Protein AF-A0A934YKD6-F1 (afdb_monomer_lite)

Structure (mmCIF, N/CA/C/O backbone):
data_AF-A0A934YKD6-F1
#
_entry.id   AF-A0A934YKD6-F1
#
loop_
_atom_site.group_PDB
_atom_site.id
_atom_site.type_symbol
_atom_site.label_atom_id
_atom_site.label_alt_id
_atom_site.label_comp_id
_atom_site.label_asym_id
_atom_site.label_entity_id
_atom_site.label_seq_id
_atom_site.pdbx_PDB_ins_code
_atom_site.Cartn_x
_atom_site.Cartn_y
_atom_site.Cartn_z
_atom_site.occupancy
_atom_site.B_iso_or_equiv
_atom_site.auth_seq_id
_atom_site.auth_comp_id
_atom_site.auth_asym_id
_atom_site.auth_atom_id
_atom_site.pdbx_PDB_model_num
ATOM 1 N N . MET A 1 1 ? -5.435 -17.521 -4.045 1.00 62.81 1 MET A N 1
ATOM 2 C CA . MET A 1 1 ? -5.002 -17.146 -5.406 1.00 62.81 1 MET A CA 1
ATOM 3 C C . MET A 1 1 ? -3.694 -16.395 -5.277 1.00 62.81 1 MET A C 1
ATOM 5 O O . MET A 1 1 ? -3.631 -15.474 -4.467 1.00 62.81 1 MET A O 1
ATOM 9 N N . THR A 1 2 ? -2.663 -16.837 -5.990 1.00 76.62 2 THR A N 1
ATOM 10 C CA . THR A 1 2 ? -1.318 -16.250 -5.934 1.00 76.62 2 THR A CA 1
ATOM 11 C C . THR A 1 2 ? -1.081 -15.498 -7.235 1.00 76.62 2 THR A C 1
ATOM 13 O O . THR A 1 2 ? -1.282 -16.064 -8.306 1.00 76.62 2 THR A O 1
ATOM 16 N N . TRP A 1 3 ? -0.700 -14.228 -7.137 1.00 84.44 3 TRP A N 1
ATOM 17 C CA . TRP A 1 3 ? -0.457 -13.355 -8.282 1.00 84.44 3 TRP A CA 1
ATOM 18 C C . TRP A 1 3 ? 1.040 -13.123 -8.442 1.00 84.44 3 TRP A C 1
ATOM 20 O O . TRP A 1 3 ? 1.721 -12.855 -7.454 1.00 84.44 3 TRP A O 1
ATOM 30 N N . ASN A 1 4 ? 1.522 -13.183 -9.680 1.00 89.06 4 ASN A N 1
ATOM 31 C CA . ASN A 1 4 ? 2.901 -12.873 -10.035 1.00 89.06 4 ASN A CA 1
ATOM 32 C C . ASN A 1 4 ? 2.926 -11.611 -10.897 1.00 89.06 4 ASN A C 1
ATOM 34 O O . ASN A 1 4 ? 2.107 -11.460 -11.804 1.00 89.06 4 ASN A O 1
ATOM 38 N N . ILE A 1 5 ? 3.876 -10.712 -10.637 1.00 91.88 5 ILE A N 1
ATOM 39 C CA . ILE A 1 5 ? 4.140 -9.582 -11.532 1.00 91.88 5 ILE A CA 1
ATOM 40 C C . ILE A 1 5 ? 4.817 -10.153 -12.775 1.00 91.88 5 ILE A C 1
ATOM 42 O O . ILE A 1 5 ? 5.864 -10.780 -12.665 1.00 91.88 5 ILE A O 1
ATOM 46 N N . LYS A 1 6 ? 4.219 -9.946 -13.947 1.00 92.75 6 LYS A N 1
ATOM 47 C CA . LYS A 1 6 ? 4.762 -10.383 -15.239 1.00 92.75 6 LYS A CA 1
ATOM 48 C C . LYS A 1 6 ? 5.534 -9.265 -15.919 1.00 92.75 6 LYS A C 1
ATOM 50 O O . LYS A 1 6 ? 6.557 -9.513 -16.554 1.00 92.75 6 LYS A O 1
ATOM 55 N N . LYS A 1 7 ? 5.048 -8.029 -15.808 1.00 95.06 7 LYS A N 1
ATOM 56 C CA . LYS A 1 7 ? 5.609 -6.905 -16.556 1.00 95.06 7 LYS A CA 1
ATOM 57 C C . LYS A 1 7 ? 5.388 -5.578 -15.854 1.00 95.06 7 LYS A C 1
ATOM 59 O O . LYS A 1 7 ? 4.310 -5.362 -15.315 1.00 95.06 7 LYS A O 1
ATOM 64 N N . LEU A 1 8 ? 6.370 -4.688 -15.938 1.00 95.75 8 LEU A N 1
ATOM 65 C CA . LEU A 1 8 ? 6.280 -3.282 -15.552 1.00 95.75 8 LEU A CA 1
ATOM 66 C C . LEU A 1 8 ? 6.561 -2.402 -16.773 1.00 95.75 8 LEU A C 1
ATOM 68 O O . LEU A 1 8 ? 7.519 -2.639 -17.513 1.00 95.75 8 LEU A O 1
ATOM 72 N N . ARG A 1 9 ? 5.735 -1.373 -16.971 1.00 95.50 9 ARG A N 1
ATOM 73 C CA . ARG A 1 9 ? 5.896 -0.357 -18.018 1.00 95.50 9 ARG A CA 1
ATOM 74 C C . ARG A 1 9 ? 5.541 1.021 -17.486 1.00 95.50 9 ARG A C 1
ATOM 76 O O . ARG A 1 9 ? 4.656 1.139 -16.643 1.00 95.50 9 ARG A O 1
ATOM 83 N N . THR A 1 10 ? 6.169 2.057 -18.026 1.00 94.69 10 THR A N 1
ATOM 84 C CA . THR A 1 10 ? 5.770 3.447 -17.784 1.00 94.69 10 THR A CA 1
ATOM 85 C C . THR A 1 10 ? 5.431 4.128 -19.106 1.00 94.69 10 THR A C 1
ATOM 87 O O . THR A 1 10 ? 5.892 3.704 -20.163 1.00 94.69 10 THR A O 1
ATOM 90 N N . SER A 1 11 ? 4.574 5.150 -19.070 1.00 93.62 11 SER A N 1
ATOM 91 C CA . SER A 1 11 ? 4.210 5.928 -20.264 1.00 93.62 11 SER A CA 1
ATOM 92 C C . SER A 1 11 ? 5.045 7.193 -20.452 1.00 93.62 11 SER A C 1
ATOM 94 O O . SER A 1 11 ? 4.884 7.867 -21.464 1.00 93.62 11 SER A O 1
ATOM 96 N N . ALA A 1 12 ? 5.916 7.521 -19.498 1.00 90.44 12 ALA A N 1
ATOM 97 C CA . ALA A 1 12 ? 6.898 8.591 -19.610 1.00 90.44 12 ALA A CA 1
ATOM 98 C C . ALA A 1 12 ? 8.067 8.372 -18.629 1.00 90.44 12 ALA A C 1
ATOM 100 O O . ALA A 1 12 ? 8.071 7.416 -17.841 1.00 90.44 12 ALA A O 1
ATOM 101 N N . GLY A 1 13 ? 9.047 9.274 -18.718 1.00 87.81 13 GLY A N 1
ATOM 102 C CA . GLY A 1 13 ? 10.198 9.375 -17.828 1.00 87.81 13 GLY A CA 1
ATOM 103 C C . GLY A 1 13 ? 11.240 8.267 -18.009 1.00 87.81 13 GLY A C 1
ATOM 104 O O . GLY A 1 13 ? 11.357 7.691 -19.089 1.00 87.81 13 GLY A O 1
ATOM 105 N N . TYR A 1 14 ? 12.037 7.986 -16.974 1.00 88.31 14 TYR A N 1
ATOM 106 C CA . TYR A 1 14 ? 13.283 7.209 -17.111 1.00 88.31 14 TYR A CA 1
ATOM 107 C C . TYR A 1 14 ? 13.096 5.755 -17.565 1.00 88.31 14 TYR A C 1
ATOM 109 O O . TYR A 1 14 ? 14.037 5.149 -18.075 1.00 88.31 14 TYR A O 1
ATOM 117 N N . LEU A 1 15 ? 11.907 5.181 -17.361 1.00 89.75 15 LEU A N 1
ATOM 118 C CA . LEU A 1 15 ? 11.602 3.785 -17.689 1.00 89.75 15 LEU A CA 1
ATOM 119 C C . LEU A 1 15 ? 10.738 3.623 -18.956 1.00 89.75 15 LEU A C 1
ATOM 121 O O . LEU A 1 15 ? 10.359 2.493 -19.266 1.00 89.75 15 LEU A O 1
ATOM 125 N N . LEU A 1 16 ? 10.454 4.709 -19.695 1.00 90.88 16 LEU A N 1
ATOM 126 C CA . LEU A 1 16 ? 9.557 4.701 -20.864 1.00 90.88 16 LEU A CA 1
ATOM 127 C C . LEU A 1 16 ? 9.940 3.622 -21.889 1.00 90.88 16 LEU A C 1
ATOM 129 O O . LEU A 1 16 ? 9.131 2.758 -22.228 1.00 90.88 16 LEU A O 1
ATOM 133 N N . ASP A 1 17 ? 11.200 3.632 -22.321 1.00 90.06 17 ASP A N 1
ATOM 134 C CA . ASP A 1 17 ? 11.717 2.716 -23.344 1.00 90.06 17 ASP A CA 1
ATOM 135 C C . ASP A 1 17 ? 12.307 1.424 -22.753 1.00 90.06 17 ASP A C 1
ATOM 137 O O . ASP A 1 17 ? 12.947 0.638 -23.452 1.00 90.06 17 ASP A O 1
ATOM 141 N N . CYS A 1 18 ? 12.092 1.175 -21.456 1.00 90.12 18 CYS A N 1
ATOM 142 C CA . CYS A 1 18 ? 12.643 0.027 -20.737 1.00 90.12 18 CYS A CA 1
ATOM 143 C C . CYS A 1 18 ? 11.532 -0.800 -20.063 1.00 90.12 18 CYS A C 1
ATOM 145 O O . CYS A 1 18 ? 11.422 -0.827 -18.833 1.00 90.12 18 CYS A O 1
ATOM 147 N N . PRO A 1 19 ? 10.677 -1.493 -20.841 1.00 91.88 19 PRO A N 1
ATOM 148 C CA . PRO A 1 19 ? 9.673 -2.380 -20.272 1.00 91.88 19 PRO A CA 1
ATOM 149 C C . PRO A 1 19 ? 10.347 -3.578 -19.589 1.00 91.88 19 PRO A C 1
ATOM 151 O O . PRO A 1 19 ? 10.972 -4.412 -20.245 1.00 91.88 19 PRO A O 1
ATOM 154 N N . VAL A 1 20 ? 10.168 -3.707 -18.275 1.00 94.81 20 VAL A N 1
ATOM 155 C CA . VAL A 1 20 ? 10.765 -4.792 -17.488 1.00 94.81 20 VAL A CA 1
ATOM 156 C C . VAL A 1 20 ? 9.823 -5.988 -17.491 1.00 94.81 20 VAL A C 1
ATOM 158 O O . VAL A 1 20 ? 8.654 -5.860 -17.135 1.00 94.81 20 VAL A O 1
ATOM 161 N N . THR A 1 21 ? 10.321 -7.154 -17.896 1.00 95.38 21 THR A N 1
ATOM 162 C CA . THR A 1 21 ? 9.578 -8.421 -17.828 1.00 95.38 21 THR A CA 1
ATOM 163 C C . THR A 1 21 ? 10.166 -9.267 -16.709 1.00 95.38 21 THR A C 1
ATOM 165 O O . THR A 1 21 ? 11.385 -9.389 -16.609 1.00 95.38 21 THR A O 1
ATOM 168 N N . PHE A 1 22 ? 9.306 -9.827 -15.869 1.00 94.75 22 PHE A N 1
ATOM 169 C CA . PHE A 1 22 ? 9.696 -10.591 -14.692 1.00 94.75 22 PHE A CA 1
ATOM 170 C C . PHE A 1 22 ? 9.396 -12.073 -14.892 1.00 94.75 22 PHE A C 1
ATOM 172 O O . PHE A 1 22 ? 8.372 -12.459 -15.457 1.00 94.75 22 PHE A O 1
ATOM 179 N N . HIS A 1 23 ? 10.296 -12.905 -14.388 1.00 93.00 23 HIS A N 1
ATOM 180 C CA . HIS A 1 23 ? 10.071 -14.327 -14.203 1.00 93.00 23 HIS A CA 1
ATOM 181 C C . HIS A 1 23 ? 9.179 -14.550 -12.962 1.00 93.00 23 HIS A C 1
ATOM 183 O O . HIS A 1 23 ? 9.303 -13.798 -11.996 1.00 93.00 23 HIS A O 1
ATOM 189 N N . PRO A 1 24 ? 8.318 -15.583 -12.906 1.00 88.44 24 PRO A N 1
ATOM 190 C CA . PRO A 1 24 ? 7.478 -15.858 -11.729 1.00 88.44 24 PRO A CA 1
ATOM 191 C C . PRO A 1 24 ? 8.259 -16.200 -10.447 1.00 88.44 24 PRO A C 1
ATOM 193 O O . PRO A 1 24 ? 7.699 -16.173 -9.357 1.00 88.44 24 PRO A O 1
ATOM 196 N N . GLY A 1 25 ? 9.536 -16.561 -10.573 1.00 89.94 25 GLY A N 1
ATOM 197 C CA . GLY A 1 25 ? 10.414 -16.900 -9.453 1.00 89.94 25 GLY A CA 1
ATOM 198 C C . GLY A 1 25 ? 11.311 -15.742 -9.006 1.00 89.94 25 GLY A C 1
ATOM 199 O O . GLY A 1 25 ? 10.897 -14.590 -8.892 1.00 89.94 25 GLY A O 1
ATOM 200 N N . LEU A 1 26 ? 12.580 -16.061 -8.755 1.00 92.94 26 LEU A N 1
ATOM 201 C CA . LEU A 1 26 ? 13.582 -15.077 -8.365 1.00 92.94 26 LEU A CA 1
ATOM 202 C C . LEU A 1 26 ? 14.001 -14.214 -9.562 1.00 92.94 26 LEU A C 1
ATOM 204 O O . LEU A 1 26 ? 14.397 -14.736 -10.602 1.00 92.94 26 LEU A O 1
ATOM 208 N N . ASN A 1 27 ? 13.965 -12.895 -9.380 1.00 94.44 27 ASN A N 1
ATOM 209 C CA . ASN A 1 27 ? 14.458 -11.918 -10.346 1.00 94.44 27 ASN A CA 1
ATOM 210 C C . ASN A 1 27 ? 15.609 -11.127 -9.725 1.00 94.44 27 ASN A C 1
ATOM 212 O O . ASN A 1 27 ? 15.469 -10.591 -8.626 1.00 94.44 27 ASN A O 1
ATOM 216 N N . CYS A 1 28 ? 16.723 -11.010 -10.447 1.00 95.12 28 CYS A N 1
ATOM 217 C CA . CYS A 1 28 ? 17.887 -10.240 -10.015 1.00 95.12 28 CYS A CA 1
ATOM 218 C C . CYS A 1 28 ? 18.075 -9.026 -10.930 1.00 95.12 28 CYS A C 1
ATOM 220 O O . CYS A 1 28 ? 18.382 -9.180 -12.110 1.00 95.12 28 CYS A O 1
ATOM 222 N N . VAL A 1 29 ? 17.926 -7.816 -10.383 1.00 92.38 29 VAL A N 1
ATOM 223 C CA . VAL A 1 29 ? 18.169 -6.561 -11.113 1.00 92.38 29 VAL A CA 1
ATOM 224 C C . VAL A 1 29 ? 19.583 -6.067 -10.799 1.00 92.38 29 VAL A C 1
ATOM 226 O O . VAL A 1 29 ? 19.868 -5.656 -9.674 1.00 92.38 29 VAL A O 1
ATOM 229 N N . ILE A 1 30 ? 20.477 -6.104 -11.789 1.00 93.44 30 ILE A N 1
ATOM 230 C CA . ILE A 1 30 ? 21.911 -5.801 -11.638 1.00 93.44 30 ILE A CA 1
ATOM 231 C C . ILE A 1 30 ? 22.300 -4.654 -12.579 1.00 93.44 30 ILE A C 1
ATOM 233 O O . ILE A 1 30 ? 21.707 -4.473 -13.637 1.00 93.44 30 ILE A O 1
ATOM 237 N N . GLY A 1 31 ? 23.279 -3.842 -12.179 1.00 92.94 31 GLY A N 1
ATOM 238 C CA . GLY A 1 31 ? 23.753 -2.694 -12.953 1.00 92.94 31 GLY A CA 1
ATOM 239 C C . GLY A 1 31 ? 24.546 -1.703 -12.101 1.00 92.94 31 GLY A C 1
ATOM 240 O O . GLY A 1 31 ? 24.507 -1.763 -10.867 1.00 92.94 31 GLY A O 1
ATOM 241 N N . ALA A 1 32 ? 25.242 -0.767 -12.746 1.00 93.06 32 ALA A N 1
ATOM 242 C CA . ALA A 1 32 ? 26.041 0.266 -12.081 1.00 93.06 32 ALA A CA 1
ATOM 243 C C . ALA A 1 32 ? 25.191 1.228 -11.221 1.00 93.06 32 ALA A C 1
ATOM 245 O O . ALA A 1 32 ? 23.958 1.241 -11.276 1.00 93.06 32 ALA A O 1
ATOM 246 N N . ARG A 1 33 ? 25.824 2.044 -10.371 1.00 88.88 33 ARG A N 1
ATOM 247 C CA . ARG A 1 33 ? 25.105 3.095 -9.628 1.00 88.88 33 ARG A CA 1
ATOM 248 C C . ARG A 1 33 ? 24.435 4.057 -10.621 1.00 88.88 33 ARG A C 1
ATOM 250 O O . ARG A 1 33 ? 25.041 4.419 -11.618 1.00 88.88 33 ARG A O 1
ATOM 257 N N . GLY A 1 34 ? 23.188 4.445 -10.350 1.00 85.19 34 GLY A N 1
ATOM 258 C CA . GLY A 1 34 ? 22.424 5.354 -11.216 1.00 85.19 34 GLY A CA 1
ATOM 259 C C . GLY A 1 34 ? 21.637 4.684 -12.350 1.00 85.19 34 GLY A C 1
ATOM 260 O O . GLY A 1 34 ? 20.849 5.353 -13.000 1.00 85.19 34 GLY A O 1
ATOM 261 N N . THR A 1 35 ? 21.740 3.366 -12.556 1.00 88.94 35 THR A N 1
ATOM 262 C CA . THR A 1 35 ? 21.004 2.659 -13.629 1.00 88.94 35 THR A CA 1
ATOM 263 C C . THR A 1 35 ? 19.535 2.347 -13.286 1.00 88.94 35 THR A C 1
ATOM 265 O O . THR A 1 35 ? 19.022 1.299 -13.666 1.00 88.94 35 THR A O 1
ATOM 268 N N . CYS A 1 36 ? 18.870 3.191 -12.492 1.00 89.44 36 CYS A N 1
ATOM 269 C CA . CYS A 1 36 ? 17.442 3.074 -12.147 1.00 89.44 36 CYS A CA 1
ATOM 270 C C . CYS A 1 36 ? 16.981 1.756 -11.472 1.00 89.44 36 CYS A C 1
ATOM 272 O O . CYS A 1 36 ? 15.790 1.463 -11.426 1.00 89.44 36 CYS A O 1
ATOM 274 N N . LYS A 1 37 ? 17.881 0.956 -10.880 1.00 92.06 37 LYS A N 1
ATOM 275 C CA . LYS A 1 37 ? 17.509 -0.314 -10.211 1.00 92.06 37 LYS A CA 1
ATOM 276 C C . LYS A 1 37 ? 16.503 -0.118 -9.075 1.00 92.06 37 LYS A C 1
ATOM 278 O O . LYS A 1 37 ? 15.472 -0.778 -9.028 1.00 92.06 37 LYS A O 1
ATOM 283 N N . SER A 1 38 ? 16.805 0.805 -8.163 1.00 89.31 38 SER A N 1
ATOM 284 C CA . SER A 1 38 ? 15.902 1.157 -7.064 1.00 89.31 38 SER A CA 1
ATOM 285 C C . SER A 1 38 ? 14.622 1.795 -7.594 1.00 89.31 38 SER A C 1
ATOM 287 O O . SER A 1 38 ? 13.556 1.539 -7.056 1.00 89.31 38 SER A O 1
ATOM 289 N N . THR A 1 39 ? 14.712 2.549 -8.690 1.00 90.75 39 THR A N 1
ATOM 290 C CA . THR A 1 39 ? 13.569 3.169 -9.361 1.00 90.75 39 THR A CA 1
ATOM 291 C C . THR A 1 39 ? 12.549 2.137 -9.835 1.00 90.75 39 THR A C 1
ATOM 293 O O . THR A 1 39 ? 11.360 2.334 -9.616 1.00 90.75 39 THR A O 1
ATOM 296 N N . VAL A 1 40 ? 12.982 1.003 -10.399 1.00 92.62 40 VAL A N 1
ATOM 297 C CA . VAL A 1 40 ? 12.078 -0.109 -10.763 1.00 92.62 40 VAL A CA 1
ATOM 298 C C . VAL A 1 40 ? 11.302 -0.603 -9.539 1.00 92.62 40 VAL A C 1
ATOM 300 O O . VAL A 1 40 ? 10.080 -0.722 -9.580 1.00 92.62 40 VAL A O 1
ATOM 303 N N . VAL A 1 41 ? 12.001 -0.839 -8.428 1.00 92.12 41 VAL A N 1
ATOM 304 C CA . VAL A 1 41 ? 11.401 -1.353 -7.187 1.00 92.12 41 VAL A CA 1
ATOM 305 C C . VAL A 1 41 ? 10.447 -0.335 -6.550 1.00 92.12 41 VAL A C 1
ATOM 307 O O . VAL A 1 41 ? 9.339 -0.693 -6.154 1.00 92.12 41 VAL A O 1
ATOM 310 N N . GLU A 1 42 ? 10.829 0.940 -6.485 1.00 91.38 42 GLU A N 1
ATOM 311 C CA . GLU A 1 42 ? 9.974 1.997 -5.930 1.00 91.38 42 GLU A CA 1
ATOM 312 C C . GLU A 1 42 ? 8.792 2.330 -6.859 1.00 91.38 42 GLU A C 1
ATOM 314 O O . GLU A 1 42 ? 7.716 2.673 -6.375 1.00 91.38 42 GLU A O 1
ATOM 319 N N . THR A 1 43 ? 8.921 2.129 -8.178 1.00 92.50 43 THR A N 1
ATOM 320 C CA . THR A 1 43 ? 7.782 2.221 -9.111 1.00 92.50 43 THR A CA 1
ATOM 321 C C . THR A 1 43 ? 6.765 1.116 -8.833 1.00 92.50 43 THR A C 1
ATOM 323 O O . THR A 1 43 ? 5.567 1.382 -8.819 1.00 92.50 43 THR A O 1
ATOM 326 N N . ILE A 1 44 ? 7.212 -0.111 -8.534 1.00 92.81 44 ILE A N 1
ATOM 327 C CA . ILE A 1 44 ? 6.310 -1.184 -8.084 1.00 92.81 44 ILE A CA 1
ATOM 328 C C . ILE A 1 44 ? 5.641 -0.781 -6.762 1.00 92.81 44 ILE A C 1
ATOM 330 O O . ILE A 1 44 ? 4.421 -0.882 -6.648 1.00 92.81 44 ILE A O 1
ATOM 334 N N . ARG A 1 45 ? 6.394 -0.246 -5.786 1.00 91.56 45 ARG A N 1
ATOM 335 C CA . ARG A 1 45 ? 5.817 0.261 -4.524 1.00 91.56 45 ARG A CA 1
ATOM 336 C C . ARG A 1 45 ? 4.712 1.280 -4.774 1.00 91.56 45 ARG A C 1
ATOM 338 O O . ARG A 1 45 ? 3.656 1.203 -4.151 1.00 91.56 45 ARG A O 1
ATOM 345 N N . PHE A 1 46 ? 4.967 2.210 -5.685 1.00 91.69 46 PHE A N 1
ATOM 346 C CA . PHE A 1 46 ? 4.014 3.224 -6.095 1.00 91.69 46 PHE A CA 1
ATOM 347 C C . PHE A 1 46 ? 2.774 2.608 -6.753 1.00 91.69 46 PHE A C 1
ATOM 349 O O . PHE A 1 46 ? 1.669 2.865 -6.289 1.00 91.69 46 PHE A O 1
ATOM 356 N N . VAL A 1 47 ? 2.919 1.744 -7.762 1.00 92.44 47 VAL A N 1
ATOM 357 C CA . VAL A 1 47 ? 1.771 1.148 -8.477 1.00 92.44 47 VAL A CA 1
ATOM 358 C C . VAL A 1 47 ? 0.834 0.386 -7.536 1.00 92.44 47 VAL A C 1
ATOM 360 O O . VAL A 1 47 ? -0.380 0.474 -7.688 1.00 92.44 47 VAL A O 1
ATOM 363 N N . PHE A 1 48 ? 1.377 -0.327 -6.548 1.00 90.44 48 PHE A N 1
ATOM 364 C CA . PHE A 1 48 ? 0.594 -1.182 -5.649 1.00 90.44 48 PHE A CA 1
ATOM 365 C C . PHE A 1 48 ? 0.174 -0.527 -4.326 1.00 90.44 48 PHE A C 1
ATOM 367 O O . PHE A 1 48 ? -0.593 -1.125 -3.576 1.00 90.44 48 PHE A O 1
ATOM 374 N N . ASP A 1 49 ? 0.656 0.683 -4.036 1.00 88.31 49 ASP A N 1
ATOM 375 C CA . ASP A 1 49 ? 0.417 1.403 -2.776 1.00 88.31 49 ASP A CA 1
ATOM 376 C C . ASP A 1 49 ? 0.779 0.606 -1.504 1.00 88.31 49 ASP A C 1
ATOM 378 O O . ASP A 1 49 ? 0.126 0.719 -0.471 1.00 88.31 49 ASP A O 1
ATOM 382 N N . CYS A 1 50 ? 1.837 -0.213 -1.552 1.00 82.00 50 CYS A N 1
ATOM 383 C CA . CYS A 1 50 ? 2.184 -1.146 -0.464 1.00 82.00 50 CYS A CA 1
ATOM 384 C C . CYS A 1 50 ? 2.611 -0.480 0.858 1.00 82.00 50 CYS A C 1
ATOM 386 O O . CYS A 1 50 ? 2.723 -1.150 1.884 1.00 82.00 50 CYS A O 1
ATOM 388 N N . ASP A 1 51 ? 2.948 0.807 0.816 1.00 82.19 51 ASP A N 1
ATOM 389 C CA . ASP A 1 51 ? 3.363 1.616 1.961 1.00 82.19 51 ASP A CA 1
ATOM 390 C C . ASP A 1 51 ? 2.908 3.052 1.706 1.00 82.19 51 ASP A C 1
ATOM 392 O O . ASP A 1 51 ? 3.655 3.862 1.154 1.00 82.19 51 ASP A O 1
ATOM 396 N N . THR A 1 52 ? 1.657 3.350 2.060 1.00 81.94 52 THR A N 1
ATOM 397 C CA . THR A 1 52 ? 1.013 4.636 1.761 1.00 81.94 52 THR A CA 1
ATOM 398 C C . THR A 1 52 ? 1.801 5.822 2.321 1.00 81.94 52 THR A C 1
ATOM 400 O O . THR A 1 52 ? 1.865 6.866 1.680 1.00 81.94 52 THR A O 1
ATOM 403 N N . THR A 1 53 ? 2.470 5.672 3.472 1.00 82.88 53 THR A N 1
ATOM 404 C CA . THR A 1 53 ? 3.298 6.742 4.060 1.00 82.88 53 THR A CA 1
ATOM 405 C C . THR A 1 53 ? 4.508 7.045 3.181 1.00 82.88 53 THR A C 1
ATOM 407 O O . THR A 1 53 ? 4.789 8.203 2.865 1.00 82.88 53 THR A O 1
ATOM 410 N N . ARG A 1 54 ? 5.223 6.001 2.750 1.00 83.31 54 ARG A N 1
ATOM 411 C CA . ARG A 1 54 ? 6.376 6.158 1.860 1.00 83.31 54 ARG A CA 1
ATOM 412 C C . ARG A 1 54 ? 5.948 6.629 0.476 1.00 83.31 54 ARG A C 1
ATOM 414 O O . ARG A 1 54 ? 6.584 7.519 -0.078 1.00 83.31 54 ARG A O 1
ATOM 421 N N . VAL A 1 55 ? 4.854 6.097 -0.063 1.00 86.62 55 VAL A N 1
ATOM 422 C CA . VAL A 1 55 ? 4.297 6.546 -1.344 1.00 86.62 55 VAL A CA 1
ATOM 423 C C . VAL A 1 55 ? 3.904 8.017 -1.291 1.00 86.62 55 VAL A C 1
ATOM 425 O O . VAL A 1 55 ? 4.282 8.760 -2.191 1.00 86.62 55 VAL A O 1
ATOM 428 N N . ALA A 1 56 ? 3.260 8.466 -0.212 1.00 85.88 56 ALA A N 1
ATOM 429 C CA . ALA A 1 56 ? 2.956 9.876 -0.015 1.00 85.88 56 ALA A CA 1
ATOM 430 C C . ALA A 1 56 ? 4.228 10.735 -0.070 1.00 85.88 56 ALA A C 1
ATOM 432 O O . ALA A 1 56 ? 4.243 11.719 -0.798 1.00 85.88 56 ALA A O 1
ATOM 433 N N . SER A 1 57 ? 5.321 10.334 0.598 1.00 84.25 57 SER A N 1
ATOM 434 C CA . SER A 1 57 ? 6.591 11.079 0.516 1.00 84.25 57 SER A CA 1
ATOM 435 C C . SER A 1 57 ? 7.194 11.125 -0.893 1.00 84.25 57 SER A C 1
ATOM 437 O O . SER A 1 57 ? 7.744 12.148 -1.289 1.00 84.25 57 SER A O 1
ATOM 439 N N . MET A 1 58 ? 7.051 10.054 -1.678 1.00 84.75 58 MET A N 1
ATOM 440 C CA . MET A 1 58 ? 7.569 9.992 -3.050 1.00 84.75 58 MET A CA 1
ATOM 441 C C . MET A 1 58 ? 6.766 10.843 -4.045 1.00 84.75 58 MET A C 1
ATOM 443 O O . MET A 1 58 ? 7.279 11.166 -5.117 1.00 84.75 58 MET A O 1
ATOM 447 N N . LEU A 1 59 ? 5.519 11.176 -3.698 1.00 84.75 59 LEU A N 1
ATOM 448 C CA . LEU A 1 59 ? 4.615 12.018 -4.484 1.00 84.75 59 LEU A CA 1
ATOM 449 C C . LEU A 1 59 ? 4.713 13.505 -4.134 1.00 84.75 59 LEU A C 1
ATOM 451 O O . LEU A 1 59 ? 4.209 14.334 -4.887 1.00 84.75 59 LEU A O 1
ATOM 455 N N . ILE A 1 60 ? 5.361 13.862 -3.021 1.00 81.31 60 ILE A N 1
ATOM 456 C CA . ILE A 1 60 ? 5.621 15.265 -2.689 1.00 81.31 60 ILE A CA 1
ATOM 457 C C . ILE A 1 60 ? 6.575 15.827 -3.753 1.00 81.31 60 ILE A C 1
ATOM 459 O O . ILE A 1 60 ? 7.674 15.287 -3.899 1.00 81.31 60 ILE A O 1
ATOM 463 N N . PRO A 1 61 ? 6.200 16.896 -4.483 1.00 67.19 61 PRO A N 1
ATOM 464 C CA . PRO A 1 61 ? 7.110 17.549 -5.413 1.00 67.19 61 PRO A CA 1
ATOM 465 C C . PRO A 1 61 ? 8.356 18.013 -4.653 1.00 67.19 61 PRO A C 1
ATOM 467 O O . PRO A 1 61 ? 8.211 18.522 -3.534 1.00 67.19 61 PRO A O 1
ATOM 470 N N . PRO A 1 62 ? 9.567 17.863 -5.217 1.00 62.25 62 PRO A N 1
ATOM 471 C CA . PRO A 1 62 ? 10.775 18.301 -4.538 1.00 62.25 62 PRO A CA 1
ATOM 472 C C . PRO A 1 62 ? 10.640 19.793 -4.221 1.00 62.25 62 PRO A C 1
ATOM 474 O O . PRO A 1 62 ? 10.450 20.618 -5.116 1.00 62.25 62 PRO A O 1
ATOM 477 N N . LYS A 1 63 ? 10.688 20.144 -2.932 1.00 58.78 63 LYS A N 1
ATOM 478 C CA . LYS A 1 63 ? 10.706 21.548 -2.525 1.00 58.78 63 LYS A CA 1
ATOM 479 C C . LYS A 1 63 ? 12.030 22.131 -3.002 1.00 58.78 63 LYS A C 1
ATOM 481 O O . LYS A 1 63 ? 13.095 21.710 -2.552 1.00 58.78 63 LYS A O 1
ATOM 486 N N . THR A 1 64 ? 11.972 23.097 -3.913 1.00 52.31 64 THR A N 1
ATOM 487 C CA . THR A 1 64 ? 13.051 24.073 -4.037 1.00 52.31 64 THR A CA 1
ATOM 488 C C . THR A 1 64 ? 13.274 24.660 -2.646 1.00 52.31 64 THR A C 1
ATOM 490 O O . THR A 1 64 ? 12.294 25.017 -2.003 1.00 52.31 64 THR A O 1
ATOM 493 N N . GLU A 1 65 ? 14.535 24.746 -2.210 1.00 47.03 65 GLU A N 1
ATOM 494 C CA . GLU A 1 65 ? 15.023 25.387 -0.969 1.00 47.03 65 GLU A CA 1
ATOM 495 C C . GLU A 1 65 ? 15.513 24.415 0.130 1.00 47.03 65 GLU A C 1
ATOM 497 O O . GLU A 1 65 ? 14.786 23.956 1.005 1.00 47.03 65 GLU A O 1
ATOM 502 N N . HIS A 1 66 ? 16.825 24.152 0.070 1.00 42.44 66 HIS A N 1
ATOM 503 C CA . HIS A 1 66 ? 17.748 23.926 1.192 1.00 42.44 66 HIS A CA 1
ATOM 504 C C . HIS A 1 66 ? 17.256 23.078 2.383 1.00 42.44 66 HIS A C 1
ATOM 506 O O . HIS A 1 66 ? 17.132 23.555 3.508 1.00 42.44 66 HIS A O 1
ATOM 512 N N . GLY A 1 67 ? 17.123 21.772 2.167 1.00 44.09 67 GLY A N 1
ATOM 513 C CA . GLY A 1 67 ? 17.130 20.762 3.226 1.00 44.09 67 GLY A CA 1
ATOM 514 C C . GLY A 1 67 ? 17.751 19.464 2.707 1.00 44.09 67 GLY A C 1
ATOM 515 O O . GLY A 1 67 ? 17.825 19.287 1.489 1.00 44.09 67 GLY A O 1
ATOM 516 N N . PRO A 1 68 ? 18.244 18.558 3.573 1.00 36.47 68 PRO A N 1
ATOM 517 C CA . PRO A 1 68 ? 18.677 17.237 3.136 1.00 36.47 68 PRO A CA 1
ATOM 518 C C . PRO A 1 68 ? 17.460 16.504 2.566 1.00 36.47 68 PRO A C 1
ATOM 520 O O . PRO A 1 68 ? 16.634 15.996 3.319 1.00 36.47 68 PRO A O 1
ATOM 523 N N . ILE A 1 69 ? 17.336 16.502 1.238 1.00 45.91 69 ILE A N 1
ATOM 524 C CA . ILE A 1 69 ? 16.284 15.795 0.508 1.00 45.91 69 ILE A CA 1
ATOM 525 C C . ILE A 1 69 ? 16.385 14.336 0.945 1.00 45.91 69 ILE A C 1
ATOM 527 O O . ILE A 1 69 ? 17.410 13.682 0.710 1.00 45.91 69 ILE A O 1
ATOM 531 N N . ALA A 1 70 ? 15.364 13.823 1.636 1.00 53.09 70 ALA A N 1
ATOM 532 C CA . ALA A 1 70 ? 15.289 12.390 1.862 1.00 53.09 70 ALA A CA 1
ATOM 533 C C . ALA A 1 70 ? 15.338 11.744 0.475 1.00 53.09 70 ALA A C 1
ATOM 535 O O . ALA A 1 70 ? 14.593 12.149 -0.408 1.00 53.09 70 ALA A O 1
ATOM 536 N N . SER A 1 71 ? 16.227 10.772 0.265 1.00 61.38 71 SER A N 1
ATOM 537 C CA . SER A 1 71 ? 16.640 10.232 -1.048 1.00 61.38 71 SER A CA 1
ATOM 538 C C . SER A 1 71 ? 15.525 9.664 -1.948 1.00 61.38 71 SER A C 1
ATOM 540 O O . SER A 1 71 ? 15.813 9.054 -2.976 1.00 61.38 71 SER A O 1
ATOM 542 N N . HIS A 1 72 ? 14.268 9.781 -1.531 1.00 67.44 72 HIS A N 1
ATOM 543 C CA . HIS A 1 72 ? 13.075 9.263 -2.179 1.00 67.44 72 HIS A CA 1
ATOM 544 C C . HIS A 1 72 ? 11.974 10.324 -2.362 1.00 67.44 72 HIS A C 1
ATOM 546 O O . HIS A 1 72 ? 10.988 10.027 -3.029 1.00 67.44 72 HIS A O 1
ATOM 552 N N . GLU A 1 73 ? 12.103 11.528 -1.794 1.00 74.31 73 GLU A N 1
ATOM 553 C CA . GLU A 1 73 ? 11.134 12.612 -2.007 1.00 74.31 73 GLU A CA 1
ATOM 554 C C . GLU A 1 73 ? 11.108 13.021 -3.479 1.00 74.31 73 GLU A C 1
ATOM 556 O O . GLU A 1 73 ? 12.155 13.133 -4.112 1.00 74.31 73 GLU A O 1
ATOM 561 N N . GLY A 1 74 ? 9.912 13.185 -4.045 1.00 72.81 74 GLY A N 1
ATOM 562 C CA . GLY A 1 74 ? 9.742 13.549 -5.453 1.00 72.81 74 GLY A CA 1
ATOM 563 C C . GLY A 1 74 ? 10.181 12.492 -6.469 1.00 72.81 74 GLY A C 1
ATOM 564 O O . GLY A 1 74 ? 10.014 12.717 -7.667 1.00 72.81 74 GLY A O 1
ATOM 565 N N . LEU A 1 75 ? 10.685 11.327 -6.032 1.00 83.44 75 LEU A N 1
ATOM 566 C CA . LEU A 1 75 ? 11.252 10.305 -6.918 1.00 83.44 75 LEU A CA 1
ATOM 567 C C . LEU A 1 75 ? 10.275 9.892 -8.021 1.00 83.44 75 LEU A C 1
ATOM 569 O O . LEU A 1 75 ? 10.690 9.703 -9.162 1.00 83.44 75 LEU A O 1
ATOM 573 N N . ILE A 1 76 ? 8.987 9.738 -7.701 1.00 86.75 76 ILE A N 1
ATOM 574 C CA . ILE A 1 76 ? 7.978 9.321 -8.683 1.00 86.75 76 ILE A CA 1
ATOM 575 C C . ILE A 1 76 ? 7.695 10.439 -9.683 1.00 86.75 76 ILE A C 1
ATOM 577 O O . ILE A 1 76 ? 7.561 10.159 -10.871 1.00 86.75 76 ILE A O 1
ATOM 581 N N . HIS A 1 77 ? 7.687 11.693 -9.236 1.00 80.94 77 HIS A N 1
ATOM 582 C CA . HIS A 1 77 ? 7.489 12.838 -10.117 1.00 80.94 77 HIS A CA 1
ATOM 583 C C . HIS A 1 77 ? 8.684 13.035 -11.066 1.00 80.94 77 HIS A C 1
ATOM 585 O O . HIS A 1 77 ? 8.495 13.316 -12.246 1.00 80.94 77 HIS A O 1
ATOM 591 N N . GLU A 1 78 ? 9.914 12.817 -10.595 1.00 80.38 78 GLU A N 1
ATOM 592 C CA . GLU A 1 78 ? 11.111 12.812 -11.451 1.00 80.38 78 GLU A CA 1
ATOM 593 C C . GLU A 1 78 ? 11.134 11.606 -12.402 1.00 80.38 78 GLU A C 1
ATOM 595 O O . GLU A 1 78 ? 11.506 11.724 -13.568 1.00 80.38 78 GLU A O 1
ATOM 600 N N . THR A 1 79 ? 10.706 10.437 -11.916 1.00 81.62 79 THR A N 1
ATOM 601 C CA . THR A 1 79 ? 10.768 9.175 -12.665 1.00 81.62 79 THR A CA 1
ATOM 602 C C . THR A 1 79 ? 9.693 9.053 -13.731 1.00 81.62 79 THR A C 1
ATOM 604 O O . THR A 1 79 ? 9.980 8.490 -14.784 1.00 81.62 79 THR A O 1
ATOM 607 N N . LEU A 1 80 ? 8.465 9.501 -13.458 1.00 84.12 80 LEU A N 1
ATOM 608 C CA . LEU A 1 80 ? 7.315 9.361 -14.355 1.00 84.12 80 LEU A CA 1
ATOM 609 C C . LEU A 1 80 ? 6.943 10.674 -15.049 1.00 84.12 80 LEU A C 1
ATOM 611 O O . LEU A 1 80 ? 6.262 10.625 -16.071 1.00 84.12 80 LEU A O 1
ATOM 615 N N . GLY A 1 81 ? 7.352 11.837 -14.532 1.00 81.50 81 GLY A N 1
ATOM 616 C CA . GLY A 1 81 ? 6.814 13.123 -14.981 1.00 81.50 81 GLY A CA 1
ATOM 617 C C . GLY A 1 81 ? 5.286 13.147 -14.854 1.00 81.50 81 GLY A C 1
ATOM 618 O O . GLY A 1 81 ? 4.743 12.757 -13.826 1.00 81.50 81 GLY A O 1
ATOM 619 N N . ALA A 1 82 ? 4.594 13.522 -15.934 1.00 79.56 82 ALA A N 1
ATOM 620 C CA . ALA A 1 82 ? 3.129 13.449 -16.053 1.00 79.56 82 ALA A CA 1
ATOM 621 C C . ALA A 1 82 ? 2.614 12.082 -16.568 1.00 79.56 82 ALA A C 1
ATOM 623 O O . ALA A 1 82 ? 1.497 11.970 -17.073 1.00 79.56 82 ALA A O 1
ATOM 624 N N . GLY A 1 83 ? 3.462 11.051 -16.544 1.00 89.75 83 GLY A N 1
ATOM 625 C CA . GLY A 1 83 ? 3.153 9.721 -17.054 1.00 89.75 83 GLY A CA 1
ATOM 626 C C . GLY A 1 83 ? 2.422 8.819 -16.065 1.00 89.75 83 GLY A C 1
ATOM 627 O O . GLY A 1 83 ? 2.116 9.174 -14.934 1.00 89.75 83 GLY A O 1
ATOM 628 N N . THR A 1 84 ? 2.185 7.589 -16.509 1.00 93.25 84 THR A N 1
ATOM 629 C CA . THR A 1 84 ? 1.515 6.523 -15.758 1.00 93.25 84 THR A CA 1
ATOM 630 C C . THR A 1 84 ? 2.432 5.314 -15.650 1.00 93.25 84 THR A C 1
ATOM 632 O O . THR A 1 84 ? 3.247 5.065 -16.544 1.00 93.25 84 THR A O 1
ATOM 635 N N . ALA A 1 85 ? 2.300 4.549 -14.571 1.00 94.81 85 ALA A N 1
ATOM 636 C 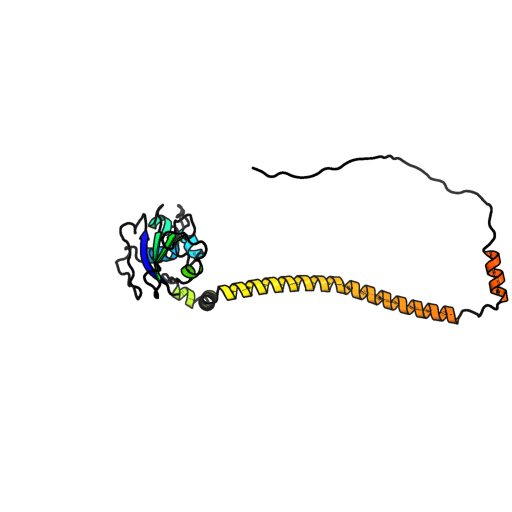CA . ALA A 1 85 ? 2.971 3.267 -14.399 1.00 94.81 85 ALA A CA 1
ATOM 637 C C . ALA A 1 85 ? 1.945 2.128 -14.455 1.00 94.81 85 ALA A C 1
ATOM 639 O O . ALA A 1 85 ? 0.843 2.236 -13.916 1.00 94.81 85 ALA A O 1
ATOM 640 N N . ARG A 1 86 ? 2.312 1.037 -15.129 1.00 94.88 86 ARG A N 1
ATOM 641 C CA . ARG A 1 86 ? 1.459 -0.124 -15.394 1.00 94.88 86 ARG A CA 1
ATOM 642 C C . ARG A 1 86 ? 2.175 -1.415 -15.030 1.00 94.88 86 ARG A C 1
ATOM 644 O O . ARG A 1 86 ? 3.279 -1.662 -15.515 1.00 94.88 86 ARG A O 1
ATOM 651 N N . CYS A 1 87 ? 1.511 -2.254 -14.246 1.00 94.00 87 CYS A N 1
ATOM 652 C CA . CYS A 1 87 ? 1.951 -3.598 -13.903 1.00 94.00 87 CYS A CA 1
ATOM 653 C C . CYS A 1 87 ? 0.958 -4.635 -14.428 1.00 94.00 87 CYS A C 1
ATOM 655 O O . CYS A 1 87 ? -0.209 -4.635 -14.043 1.00 94.00 87 CYS A O 1
ATOM 657 N N . GLU A 1 88 ? 1.435 -5.548 -15.267 1.00 92.81 88 GLU A N 1
ATOM 658 C CA . GLU A 1 88 ? 0.682 -6.733 -15.679 1.00 92.81 88 GLU A CA 1
ATOM 659 C C . GLU A 1 88 ? 0.931 -7.855 -14.666 1.00 92.81 88 GLU A C 1
ATOM 661 O O . GLU A 1 88 ? 2.079 -8.183 -14.351 1.00 92.81 88 GLU A O 1
ATOM 666 N N . LEU A 1 89 ? -0.147 -8.449 -14.170 1.00 90.62 89 LEU A N 1
ATOM 667 C CA . LEU A 1 89 ? -0.158 -9.567 -13.242 1.00 90.62 89 LEU A CA 1
ATOM 668 C C . LEU A 1 89 ? -0.735 -10.808 -13.918 1.00 90.62 89 LEU A C 1
ATOM 670 O O . LEU A 1 89 ? -1.718 -10.722 -14.658 1.00 90.62 89 LEU A O 1
ATOM 674 N N . THR A 1 90 ? -0.187 -11.969 -13.583 1.00 88.06 90 THR A N 1
ATOM 675 C CA . THR A 1 90 ? -0.758 -13.267 -13.954 1.00 88.06 90 THR A CA 1
ATOM 676 C C . THR A 1 90 ? -1.054 -14.100 -12.720 1.00 88.06 90 THR A C 1
ATOM 678 O O . THR A 1 90 ? -0.351 -14.024 -11.706 1.00 88.06 90 THR A O 1
ATOM 681 N N . ASN A 1 91 ? -2.122 -14.888 -12.786 1.00 84.00 91 ASN A N 1
ATOM 682 C CA . ASN A 1 91 ? -2.450 -15.835 -11.735 1.00 84.00 91 ASN A CA 1
ATOM 683 C C . ASN A 1 91 ? -1.570 -17.083 -11.888 1.00 84.00 91 ASN A C 1
ATOM 685 O O . ASN A 1 91 ? -1.464 -17.653 -12.969 1.00 84.00 91 ASN A O 1
ATOM 689 N N . ALA A 1 92 ? -0.950 -17.527 -10.795 1.00 76.38 92 ALA A N 1
ATOM 690 C CA . ALA A 1 92 ? -0.094 -18.713 -10.790 1.00 76.38 92 ALA A CA 1
ATOM 691 C C . ALA A 1 92 ? -0.854 -20.012 -11.118 1.00 76.38 92 ALA A C 1
ATOM 693 O O . ALA A 1 92 ? -0.237 -20.997 -11.508 1.00 76.38 92 ALA A O 1
ATOM 694 N N . SER A 1 93 ? -2.176 -20.032 -10.921 1.00 75.31 93 SER A N 1
ATOM 695 C CA . SER A 1 93 ? -3.025 -21.201 -11.182 1.00 75.31 93 SER A CA 1
ATOM 696 C C . SER A 1 93 ? -3.718 -21.172 -12.547 1.00 75.31 93 SER A C 1
ATOM 698 O O . SER A 1 93 ? -4.247 -22.197 -12.961 1.00 75.31 93 SER A O 1
ATOM 700 N N . ASP A 1 94 ? -3.748 -20.018 -13.216 1.00 74.19 94 ASP A N 1
ATOM 701 C CA . ASP A 1 94 ? -4.421 -19.824 -14.502 1.00 74.19 94 ASP A CA 1
ATOM 702 C C . ASP A 1 94 ? -3.749 -18.672 -15.263 1.00 74.19 94 ASP A C 1
ATOM 704 O O . ASP A 1 94 ? -3.964 -17.496 -14.960 1.00 74.19 94 ASP A O 1
ATOM 708 N N . GLU A 1 95 ? -2.917 -19.003 -16.251 1.00 64.75 95 GLU A N 1
ATOM 709 C CA . GLU A 1 95 ? -2.208 -18.001 -17.054 1.00 64.75 95 GLU A CA 1
ATOM 710 C C . GLU A 1 95 ? -3.149 -17.118 -17.892 1.00 64.75 95 GLU A C 1
ATOM 712 O O . GLU A 1 95 ? -2.744 -16.027 -18.298 1.00 64.75 95 GLU A O 1
ATOM 717 N N . GLY A 1 96 ? -4.395 -17.556 -18.126 1.00 64.94 96 GLY A N 1
ATOM 718 C CA . GLY A 1 96 ? -5.399 -16.808 -18.882 1.00 64.94 96 GLY A CA 1
ATOM 719 C C . GLY A 1 96 ? -6.062 -15.682 -18.086 1.00 64.94 96 GLY A C 1
ATOM 720 O O . GLY A 1 96 ? -6.536 -14.713 -18.675 1.00 64.94 96 GLY A O 1
ATOM 721 N N . ALA A 1 97 ? -6.057 -15.757 -16.752 1.00 70.69 97 ALA A N 1
ATOM 722 C CA . ALA A 1 97 ? -6.672 -14.758 -15.882 1.00 70.69 97 ALA A CA 1
ATOM 723 C C . ALA A 1 97 ? -5.684 -13.622 -15.556 1.00 70.69 97 ALA A C 1
ATOM 725 O O . ALA A 1 97 ? -5.079 -13.593 -14.481 1.00 70.69 97 ALA A O 1
ATOM 726 N N . GLY A 1 98 ? -5.507 -12.689 -16.493 1.00 82.94 98 GLY A N 1
ATOM 727 C CA . GLY A 1 98 ? -4.650 -11.512 -16.328 1.00 82.94 98 GLY A CA 1
ATOM 728 C C . GLY A 1 98 ? -5.306 -10.380 -15.525 1.00 82.94 98 GLY A C 1
ATOM 729 O O . GLY A 1 98 ? -6.509 -10.136 -15.616 1.00 82.94 98 GLY A O 1
ATOM 730 N N . LEU A 1 99 ? -4.503 -9.651 -14.750 1.00 89.44 99 LEU A N 1
ATOM 731 C CA . LEU A 1 99 ? -4.890 -8.376 -14.137 1.00 89.44 99 LEU A CA 1
ATOM 732 C C . LEU A 1 99 ? -3.903 -7.293 -14.573 1.00 89.44 99 LEU A C 1
ATOM 734 O O . LEU A 1 99 ? -2.702 -7.533 -14.647 1.00 89.44 99 LEU A O 1
ATOM 738 N N . LEU A 1 100 ? -4.394 -6.087 -14.821 1.00 91.31 100 LEU A N 1
ATOM 739 C CA . LEU A 1 100 ? -3.571 -4.913 -15.085 1.00 91.31 100 LEU A CA 1
ATOM 740 C C . LEU A 1 100 ? -3.784 -3.909 -13.957 1.00 91.31 100 LEU A C 1
ATOM 742 O O . LEU A 1 100 ? -4.913 -3.516 -13.683 1.00 91.31 100 LEU A O 1
ATOM 746 N N . VAL A 1 101 ? -2.704 -3.487 -13.311 1.00 92.38 101 VAL A N 1
ATOM 747 C CA . VAL A 1 101 ? -2.723 -2.420 -12.309 1.00 92.38 101 VAL A CA 1
ATOM 748 C C . VAL A 1 101 ? -2.083 -1.192 -12.926 1.00 92.38 101 VAL A C 1
ATOM 750 O O . VAL A 1 101 ? -0.949 -1.253 -13.393 1.00 92.38 101 VAL A O 1
ATOM 753 N N . GLU A 1 102 ? -2.802 -0.083 -12.940 1.00 92.69 102 GLU A N 1
ATOM 754 C CA . GLU A 1 102 ? -2.337 1.191 -13.471 1.00 92.69 102 GLU A CA 1
ATOM 755 C C . GLU A 1 102 ? -2.437 2.259 -12.391 1.00 92.69 102 GLU A C 1
ATOM 757 O O . GLU A 1 102 ? -3.432 2.330 -11.672 1.00 92.69 102 GLU A O 1
ATOM 762 N N . ARG A 1 103 ? -1.422 3.114 -12.293 1.00 92.25 103 ARG A N 1
ATOM 763 C CA . ARG A 1 103 ? -1.457 4.272 -11.407 1.00 92.25 103 ARG A CA 1
ATOM 764 C C . ARG A 1 103 ? -0.805 5.478 -12.068 1.00 92.25 103 ARG A C 1
ATOM 766 O O . ARG A 1 103 ? 0.278 5.367 -12.648 1.00 92.25 103 ARG A O 1
ATOM 773 N N . ASP A 1 104 ? -1.465 6.619 -11.946 1.00 91.75 104 ASP A N 1
ATOM 774 C CA . ASP A 1 104 ? -0.907 7.939 -12.232 1.00 91.75 104 ASP A CA 1
ATOM 775 C C . ASP A 1 104 ? -0.605 8.684 -10.915 1.00 91.75 104 ASP A C 1
ATOM 777 O O . ASP A 1 104 ? -1.162 8.320 -9.876 1.00 91.75 104 ASP A O 1
ATOM 781 N N . PRO A 1 105 ? 0.331 9.654 -10.899 1.00 88.62 105 PRO A N 1
ATOM 782 C CA . PRO A 1 105 ? 0.754 10.333 -9.669 1.00 88.62 105 PRO A CA 1
ATOM 783 C C . PRO A 1 105 ? -0.391 10.988 -8.886 1.00 88.62 105 PRO A C 1
ATOM 785 O O . PRO A 1 105 ? -0.340 11.035 -7.657 1.00 88.62 105 PRO A O 1
ATOM 788 N N . ASP A 1 106 ? -1.428 11.435 -9.594 1.00 87.75 106 ASP A N 1
ATOM 789 C CA . ASP A 1 106 ? -2.526 12.232 -9.046 1.00 87.75 106 ASP A CA 1
ATOM 790 C C . ASP A 1 106 ? -3.742 11.395 -8.615 1.00 87.75 106 ASP A C 1
ATOM 792 O O . ASP A 1 106 ? -4.695 11.933 -8.045 1.00 87.75 106 ASP A O 1
ATOM 796 N N . SER A 1 107 ? -3.741 10.080 -8.862 1.00 87.25 107 SER A N 1
ATOM 797 C CA . SER A 1 107 ? -4.886 9.214 -8.570 1.00 87.25 107 SER A CA 1
ATOM 798 C C . SER A 1 107 ? -4.499 7.891 -7.885 1.00 87.25 107 SER A C 1
ATOM 800 O O . SER A 1 107 ? -3.338 7.459 -7.892 1.00 87.25 107 SER A O 1
ATOM 802 N N . PRO A 1 108 ? -5.456 7.239 -7.194 1.00 87.75 108 PRO A N 1
ATOM 803 C CA . PRO A 1 108 ? -5.207 5.945 -6.572 1.00 87.75 108 PRO A CA 1
ATOM 804 C C . PRO A 1 108 ? -5.011 4.838 -7.625 1.00 87.75 108 PRO A C 1
ATOM 806 O O . PRO A 1 108 ? -5.461 4.979 -8.765 1.00 87.75 108 PRO A O 1
ATOM 809 N N . PRO A 1 109 ? -4.394 3.699 -7.251 1.00 89.69 109 PRO A N 1
ATOM 810 C CA . PRO A 1 109 ? -4.253 2.555 -8.146 1.00 89.69 109 PRO A CA 1
ATOM 811 C C . PRO A 1 109 ? -5.598 2.107 -8.734 1.00 89.69 109 PRO A C 1
ATOM 813 O O . PRO A 1 109 ? -6.560 1.850 -8.005 1.00 89.69 109 PRO A O 1
ATOM 816 N N . ARG A 1 110 ? -5.647 1.954 -10.057 1.00 90.12 110 ARG A N 1
ATOM 817 C CA . ARG A 1 110 ? -6.767 1.379 -10.807 1.00 90.12 110 ARG A CA 1
ATOM 818 C C . ARG A 1 110 ? -6.426 -0.046 -11.216 1.00 90.12 110 ARG A C 1
ATOM 820 O O . ARG A 1 110 ? -5.323 -0.316 -11.682 1.00 90.12 110 ARG A O 1
ATOM 827 N N . VAL A 1 111 ? -7.381 -0.959 -11.076 1.00 90.62 111 VAL A N 1
ATOM 828 C CA . VAL A 1 111 ? -7.207 -2.365 -11.460 1.00 90.62 111 VAL A CA 1
ATOM 829 C C . VAL A 1 111 ? -8.160 -2.700 -12.592 1.00 90.62 111 VAL A C 1
ATOM 831 O O . VAL A 1 111 ? -9.337 -2.365 -12.524 1.00 90.62 111 VAL A O 1
ATOM 834 N N . PHE A 1 112 ? -7.664 -3.382 -13.615 1.00 89.25 112 PHE A N 1
ATOM 835 C CA . PHE A 1 112 ? -8.420 -3.810 -14.781 1.00 89.25 112 PHE A CA 1
ATOM 836 C C . PHE A 1 112 ? -8.306 -5.324 -14.950 1.00 89.25 112 PHE A C 1
ATOM 838 O O . PHE A 1 112 ? -7.232 -5.903 -14.777 1.00 89.25 112 PHE A O 1
ATOM 845 N N . ARG A 1 113 ? -9.414 -5.962 -15.324 1.00 87.88 113 ARG A N 1
ATOM 846 C CA . ARG A 1 113 ? -9.476 -7.359 -15.766 1.00 87.88 113 ARG A CA 1
ATOM 847 C C . ARG A 1 113 ? -10.157 -7.379 -17.124 1.00 87.88 113 ARG A C 1
ATOM 849 O O . ARG A 1 113 ? -11.250 -6.833 -17.239 1.00 87.88 113 ARG A O 1
ATOM 856 N N . ASP A 1 114 ? -9.497 -7.933 -18.135 1.00 83.44 114 ASP A N 1
ATOM 857 C CA . ASP A 1 114 ? -10.021 -8.003 -19.509 1.00 83.44 114 ASP A CA 1
ATOM 858 C C . ASP A 1 114 ? -10.503 -6.639 -20.052 1.00 83.44 114 ASP A C 1
ATOM 860 O O . ASP A 1 114 ? -11.506 -6.533 -20.751 1.00 83.44 114 ASP A O 1
ATOM 864 N N . GLY A 1 115 ? -9.804 -5.559 -19.678 1.00 82.12 115 GLY A N 1
ATOM 865 C CA . GLY A 1 115 ? -10.144 -4.179 -20.053 1.00 82.12 115 GLY A CA 1
ATOM 866 C C . GLY A 1 115 ? -11.222 -3.507 -19.192 1.00 82.12 115 GLY A C 1
ATOM 867 O O . GLY A 1 115 ? -11.450 -2.309 -19.335 1.00 82.12 115 GLY A O 1
ATOM 868 N N . ILE A 1 116 ? -11.848 -4.230 -18.260 1.00 85.81 116 ILE A N 1
ATOM 869 C CA . ILE A 1 116 ? -12.897 -3.708 -17.377 1.00 85.81 116 ILE A CA 1
ATOM 870 C C . ILE A 1 116 ? -12.290 -3.305 -16.033 1.00 85.81 116 ILE A C 1
ATOM 872 O O . ILE A 1 116 ? -11.675 -4.129 -15.347 1.00 85.81 116 ILE A O 1
ATOM 876 N N . GLN A 1 117 ? -12.493 -2.046 -15.633 1.00 86.25 117 GLN A N 1
ATOM 877 C CA . GLN A 1 117 ? -12.045 -1.544 -14.336 1.00 86.25 117 GLN A CA 1
ATOM 878 C C . GLN A 1 117 ? -12.806 -2.235 -13.196 1.00 86.25 117 GLN A C 1
ATOM 880 O O . GLN A 1 117 ? -14.034 -2.224 -13.142 1.00 86.25 117 GLN A O 1
ATOM 885 N N . GLN A 1 118 ? -12.060 -2.828 -12.271 1.00 82.62 118 GLN A N 1
ATOM 886 C CA . GLN A 1 118 ? -12.570 -3.495 -11.082 1.00 82.62 118 GLN A CA 1
ATOM 887 C C . GLN A 1 118 ? -12.579 -2.510 -9.910 1.00 82.62 118 GLN A C 1
ATOM 889 O O . GLN A 1 118 ? -11.566 -1.880 -9.608 1.00 82.62 118 GLN A O 1
ATOM 894 N N . VAL A 1 119 ? -13.722 -2.391 -9.232 1.00 66.38 119 VAL A N 1
ATOM 895 C CA . VAL A 1 119 ? -13.895 -1.468 -8.094 1.00 66.38 119 VAL A CA 1
ATOM 896 C C . VAL A 1 119 ? -13.319 -2.052 -6.799 1.00 66.38 119 VAL A C 1
ATOM 898 O O . VAL A 1 119 ? -12.900 -1.302 -5.923 1.00 66.38 119 VAL A O 1
ATOM 901 N N . ASP A 1 120 ? -13.232 -3.381 -6.690 1.00 62.81 120 ASP A N 1
ATOM 902 C CA . ASP A 1 120 ? -12.937 -4.060 -5.426 1.00 62.81 120 ASP A CA 1
ATOM 903 C C . ASP A 1 120 ? -11.827 -5.111 -5.600 1.00 62.81 120 ASP A C 1
ATOM 905 O O . ASP A 1 120 ? -12.066 -6.307 -5.749 1.00 62.81 120 ASP A O 1
ATOM 909 N N . THR A 1 121 ? -10.571 -4.651 -5.668 1.00 60.97 121 THR A N 1
ATOM 910 C CA . THR A 1 121 ? -9.401 -5.552 -5.810 1.00 60.97 121 THR A CA 1
ATOM 911 C C . THR A 1 121 ? -8.285 -5.274 -4.801 1.00 60.97 121 THR A C 1
ATOM 913 O O . THR A 1 121 ? -7.162 -5.761 -4.957 1.00 60.97 121 THR A O 1
ATOM 916 N N . ALA A 1 122 ? -8.591 -4.529 -3.732 1.00 57.38 122 ALA A N 1
ATOM 917 C CA . ALA A 1 122 ? -7.629 -4.135 -2.699 1.00 57.38 122 ALA A CA 1
ATOM 918 C C . ALA A 1 122 ? -6.857 -5.331 -2.102 1.00 57.38 122 ALA A C 1
ATOM 920 O O . ALA A 1 122 ? -5.705 -5.196 -1.697 1.00 57.38 122 ALA A O 1
ATOM 921 N N . ASP A 1 123 ? -7.452 -6.525 -2.100 1.00 61.16 123 ASP A N 1
ATOM 922 C CA . ASP A 1 123 ? -6.841 -7.732 -1.539 1.00 61.16 123 ASP A CA 1
ATOM 923 C C . ASP A 1 123 ? -5.717 -8.340 -2.385 1.00 61.16 123 ASP A C 1
ATOM 925 O O . ASP A 1 123 ? -4.833 -8.997 -1.828 1.00 61.16 123 ASP A O 1
ATOM 929 N N . ALA A 1 124 ? -5.723 -8.133 -3.706 1.00 59.97 124 ALA A N 1
ATOM 930 C CA . ALA A 1 124 ? -4.626 -8.577 -4.566 1.00 59.97 124 ALA A CA 1
ATOM 931 C C . ALA A 1 124 ? -3.417 -7.635 -4.451 1.00 59.97 124 ALA A C 1
ATOM 933 O O . ALA A 1 124 ? -2.277 -8.094 -4.445 1.00 59.97 124 ALA A O 1
ATOM 934 N N . LEU A 1 125 ? -3.675 -6.330 -4.297 1.00 64.75 125 LEU A N 1
ATOM 935 C CA . LEU A 1 125 ? -2.647 -5.289 -4.205 1.00 64.75 125 LEU A CA 1
ATOM 936 C C . LEU A 1 125 ? -1.897 -5.311 -2.859 1.00 64.75 125 LEU A C 1
ATOM 938 O O . LEU A 1 125 ? -0.694 -5.073 -2.814 1.00 64.75 125 LEU A O 1
ATOM 942 N N . ARG A 1 126 ? -2.579 -5.676 -1.764 1.00 66.38 126 ARG A N 1
ATOM 943 C CA . ARG A 1 126 ? -2.036 -5.655 -0.388 1.00 66.38 126 ARG A CA 1
ATOM 944 C C . ARG A 1 126 ? -0.981 -6.721 -0.063 1.00 66.38 126 ARG A C 1
ATOM 946 O O . ARG A 1 126 ? -0.484 -6.755 1.059 1.00 66.38 126 ARG A O 1
ATOM 953 N N . ARG A 1 127 ? -0.639 -7.612 -0.998 1.00 72.19 127 ARG A N 1
ATOM 954 C CA . ARG A 1 127 ? 0.264 -8.753 -0.737 1.00 72.19 127 ARG A CA 1
ATOM 955 C C . ARG A 1 127 ? 1.719 -8.526 -1.140 1.00 72.19 127 ARG A C 1
ATOM 957 O O . ARG A 1 127 ? 2.532 -9.424 -0.951 1.00 72.19 127 ARG A O 1
ATOM 964 N N . ILE A 1 128 ? 2.054 -7.366 -1.698 1.00 82.62 128 ILE A N 1
ATOM 965 C CA . ILE A 1 128 ? 3.427 -7.067 -2.110 1.00 82.62 128 ILE A CA 1
ATOM 966 C C . ILE A 1 128 ? 4.172 -6.394 -0.963 1.00 82.62 128 ILE A C 1
ATOM 968 O O . ILE A 1 128 ? 3.721 -5.398 -0.399 1.00 82.62 128 ILE A O 1
ATOM 972 N N . GLU A 1 129 ? 5.347 -6.928 -0.648 1.00 85.19 129 GLU A N 1
ATOM 973 C CA . GLU A 1 12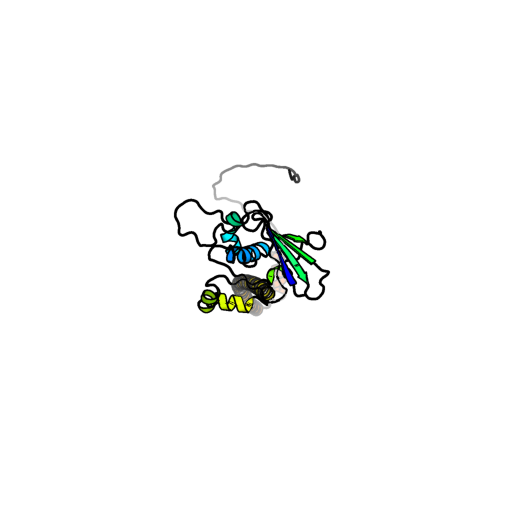9 ? 6.239 -6.380 0.364 1.00 85.19 129 GLU A CA 1
ATOM 974 C C . GLU A 1 129 ? 7.536 -5.916 -0.265 1.00 85.19 129 GLU A C 1
ATOM 976 O O . GLU A 1 129 ? 8.150 -6.622 -1.063 1.00 85.19 129 GLU A O 1
ATOM 981 N N . ILE A 1 130 ? 7.951 -4.709 0.105 1.00 88.75 130 ILE A N 1
ATOM 982 C CA . ILE A 1 130 ? 9.142 -4.091 -0.451 1.00 88.75 130 ILE A CA 1
ATOM 983 C C . ILE A 1 130 ? 9.986 -3.582 0.703 1.00 88.75 130 ILE A C 1
ATOM 985 O O . ILE A 1 130 ? 9.560 -2.721 1.478 1.00 88.75 130 ILE A O 1
ATOM 989 N N . TYR A 1 131 ? 11.205 -4.101 0.771 1.00 88.56 131 TYR A N 1
ATOM 990 C CA . TYR A 1 131 ? 12.218 -3.724 1.743 1.00 88.56 131 TYR A CA 1
ATOM 991 C C . TYR A 1 131 ? 13.327 -2.980 1.005 1.00 88.56 131 TYR A C 1
ATOM 993 O O . TYR A 1 131 ? 14.089 -3.574 0.243 1.00 88.56 131 TYR A O 1
ATOM 1001 N N . SER A 1 132 ? 13.387 -1.665 1.198 1.00 82.44 132 SER A N 1
ATOM 1002 C CA . SER A 1 132 ? 14.404 -0.806 0.600 1.00 82.44 132 SER A CA 1
ATOM 1003 C C . SER A 1 132 ? 15.670 -0.792 1.471 1.00 82.44 132 SER A C 1
ATOM 1005 O O . SER A 1 132 ? 15.761 -1.439 2.520 1.00 82.44 132 SER A O 1
ATOM 1007 N N . GLN A 1 133 ? 16.695 -0.056 1.035 1.00 80.81 133 GLN A N 1
ATOM 1008 C CA . GLN A 1 133 ? 17.981 -0.021 1.730 1.00 80.81 133 GLN A CA 1
ATOM 1009 C C . GLN A 1 133 ? 17.823 0.433 3.197 1.00 80.81 133 GLN A C 1
ATOM 1011 O O . GLN A 1 133 ? 17.228 1.473 3.503 1.00 80.81 133 GLN A O 1
ATOM 1016 N N . GLY A 1 134 ? 18.341 -0.385 4.117 1.00 83.88 134 GLY A N 1
ATOM 1017 C CA . GLY A 1 134 ? 18.267 -0.157 5.563 1.00 83.88 134 GLY A CA 1
ATOM 1018 C C . GLY A 1 134 ? 16.917 -0.478 6.219 1.00 83.88 134 GLY A C 1
ATOM 1019 O O . GLY A 1 134 ? 16.821 -0.376 7.439 1.00 83.88 134 GLY A O 1
ATOM 1020 N N . ASP A 1 135 ? 15.879 -0.887 5.474 1.00 85.12 135 ASP A N 1
ATOM 1021 C CA . ASP A 1 135 ? 14.575 -1.215 6.078 1.00 85.12 135 ASP A CA 1
ATOM 1022 C C . ASP A 1 135 ? 14.652 -2.428 7.004 1.00 85.12 135 ASP A C 1
ATOM 1024 O O . ASP A 1 135 ? 14.108 -2.386 8.104 1.00 85.12 135 ASP A O 1
ATOM 1028 N N . LEU A 1 136 ? 15.379 -3.476 6.608 1.00 88.38 136 LEU A N 1
ATOM 1029 C CA . LEU A 1 136 ? 15.532 -4.681 7.430 1.00 88.38 136 LEU A CA 1
ATOM 1030 C C . LEU A 1 136 ? 16.218 -4.384 8.769 1.00 88.38 136 LEU A C 1
ATOM 1032 O O . LEU A 1 136 ? 15.781 -4.873 9.809 1.00 88.38 136 LEU A O 1
ATOM 1036 N N . GLN A 1 137 ? 17.243 -3.528 8.762 1.00 89.44 137 GLN A N 1
ATOM 1037 C CA . GLN A 1 137 ? 17.908 -3.086 9.987 1.00 89.44 137 GLN A CA 1
ATOM 1038 C C . GLN A 1 137 ? 16.953 -2.276 10.874 1.00 89.44 137 GLN A C 1
ATOM 1040 O O . GLN A 1 137 ? 16.823 -2.568 12.061 1.00 89.44 137 GLN A O 1
ATOM 1045 N N . ARG A 1 138 ? 16.207 -1.325 10.292 1.00 86.50 138 ARG A N 1
ATOM 1046 C CA . ARG A 1 138 ? 15.189 -0.555 11.028 1.00 86.50 138 ARG A CA 1
ATOM 1047 C C . ARG A 1 138 ? 14.124 -1.452 11.653 1.00 86.50 138 ARG A C 1
ATOM 1049 O O . ARG A 1 138 ? 13.662 -1.163 12.753 1.00 86.50 138 ARG A O 1
ATOM 1056 N N . ILE A 1 139 ? 13.712 -2.509 10.952 1.00 87.75 139 ILE A N 1
ATOM 1057 C CA . ILE A 1 139 ? 12.779 -3.502 11.490 1.00 87.75 139 ILE A CA 1
ATOM 1058 C C . ILE A 1 139 ? 13.423 -4.219 12.675 1.00 87.75 139 ILE A C 1
ATOM 1060 O O . ILE A 1 139 ? 12.790 -4.315 13.717 1.00 87.75 139 ILE A O 1
ATOM 1064 N N . ALA A 1 140 ? 14.674 -4.669 12.570 1.00 88.44 140 ALA A N 1
ATOM 1065 C CA . ALA A 1 140 ? 15.356 -5.353 13.669 1.00 88.44 140 ALA A CA 1
ATOM 1066 C C . ALA A 1 140 ? 15.490 -4.479 14.935 1.00 88.44 140 ALA A C 1
ATOM 1068 O O . ALA A 1 140 ? 15.275 -4.969 16.045 1.00 88.44 140 ALA A O 1
ATOM 1069 N N . GLU A 1 141 ? 15.789 -3.189 14.768 1.00 92.25 141 GLU A N 1
ATOM 1070 C CA . GLU A 1 141 ? 16.025 -2.242 15.866 1.00 92.25 141 GLU A CA 1
ATOM 1071 C C . GLU A 1 141 ? 14.735 -1.732 16.533 1.00 92.25 141 GLU A C 1
ATOM 1073 O O . GLU A 1 141 ? 14.746 -1.397 17.717 1.00 92.25 141 GLU A O 1
ATOM 1078 N N . GLN A 1 142 ? 13.608 -1.674 15.810 1.00 90.88 142 GLN A N 1
ATOM 1079 C CA . GLN A 1 142 ? 12.365 -1.059 16.296 1.00 90.88 142 GLN A CA 1
ATOM 1080 C C . GLN A 1 142 ? 11.301 -2.116 16.651 1.00 90.88 142 GLN A C 1
ATOM 1082 O O . GLN A 1 142 ? 10.714 -2.729 15.755 1.00 90.88 142 GLN A O 1
ATOM 1087 N N . PRO A 1 143 ? 10.961 -2.313 17.945 1.00 90.56 143 PRO A N 1
ATOM 1088 C CA . PRO A 1 143 ? 9.960 -3.298 18.366 1.00 90.56 143 PRO A CA 1
ATOM 1089 C C . PRO A 1 143 ? 8.585 -3.122 17.710 1.00 90.56 143 PRO A C 1
ATOM 1091 O O . PRO A 1 143 ? 7.956 -4.111 17.346 1.00 90.56 143 PRO A O 1
ATOM 1094 N N . SER A 1 144 ? 8.141 -1.879 17.504 1.00 87.56 144 SER A N 1
ATOM 1095 C CA . SER A 1 144 ? 6.860 -1.572 16.856 1.00 87.56 144 SER A CA 1
ATOM 1096 C C . SER A 1 144 ? 6.798 -2.069 15.411 1.00 87.56 144 SER A C 1
ATOM 1098 O O . SER A 1 144 ? 5.780 -2.616 14.997 1.00 87.56 144 SER A O 1
ATOM 1100 N N . LYS A 1 145 ? 7.895 -1.944 14.653 1.00 84.31 145 LYS A N 1
ATOM 1101 C CA . LYS A 1 145 ? 7.976 -2.432 13.269 1.00 84.31 145 LYS A CA 1
ATOM 1102 C C . LYS A 1 145 ? 8.027 -3.952 13.188 1.00 84.31 145 LYS A C 1
ATOM 1104 O O . LYS A 1 145 ? 7.438 -4.518 12.274 1.00 84.31 145 LYS A O 1
ATOM 1109 N N . ARG A 1 146 ? 8.676 -4.617 14.152 1.00 89.62 146 ARG A N 1
ATOM 1110 C CA . ARG A 1 146 ? 8.637 -6.089 14.250 1.00 89.62 146 ARG A CA 1
ATOM 1111 C C . ARG A 1 146 ? 7.227 -6.590 14.515 1.00 89.62 146 ARG A C 1
ATOM 1113 O O . ARG A 1 146 ? 6.792 -7.520 13.850 1.00 89.62 146 ARG A O 1
ATOM 1120 N N . LEU A 1 147 ? 6.517 -5.957 15.448 1.00 88.25 147 LEU A N 1
ATOM 1121 C CA . LEU A 1 147 ? 5.131 -6.310 15.740 1.00 88.25 147 LEU A CA 1
ATOM 1122 C C . LEU A 1 147 ? 4.242 -6.093 14.509 1.00 88.25 147 LEU A C 1
ATOM 1124 O O . LEU A 1 147 ? 3.519 -6.999 14.118 1.00 88.25 147 LEU A O 1
ATOM 1128 N N . ALA A 1 148 ? 4.376 -4.942 13.841 1.00 83.31 148 ALA A N 1
ATOM 1129 C CA . ALA A 1 148 ? 3.632 -4.651 12.618 1.00 83.31 148 ALA A CA 1
ATOM 1130 C C . ALA A 1 148 ? 3.882 -5.694 11.514 1.00 83.31 148 ALA A C 1
ATOM 1132 O O . ALA A 1 148 ? 2.943 -6.083 10.829 1.00 83.31 148 ALA A O 1
ATOM 1133 N N . LEU A 1 149 ? 5.120 -6.187 11.367 1.00 84.94 149 LEU A N 1
ATOM 1134 C CA . LEU A 1 149 ? 5.449 -7.260 10.424 1.00 84.94 149 LEU A CA 1
ATOM 1135 C C . LEU A 1 149 ? 4.753 -8.587 10.780 1.00 84.94 149 LEU A C 1
ATOM 1137 O O . LEU A 1 149 ? 4.262 -9.278 9.892 1.00 84.94 149 LEU A O 1
ATOM 1141 N N . ILE A 1 150 ? 4.687 -8.928 12.070 1.00 86.50 150 ILE A N 1
ATOM 1142 C CA . ILE A 1 150 ? 4.017 -10.142 12.569 1.00 86.50 150 ILE A CA 1
ATOM 1143 C C . ILE A 1 150 ? 2.497 -10.053 12.390 1.00 86.50 150 ILE A C 1
ATOM 1145 O O . ILE A 1 150 ? 1.859 -11.037 12.017 1.00 86.50 150 ILE A O 1
ATOM 1149 N N . ASP A 1 151 ? 1.916 -8.881 12.642 1.00 85.62 151 ASP A N 1
ATOM 1150 C CA . ASP A 1 151 ? 0.468 -8.668 12.597 1.00 85.62 151 ASP A CA 1
ATOM 1151 C C . ASP A 1 151 ? -0.070 -8.565 11.165 1.00 85.62 151 ASP A C 1
ATOM 1153 O O . ASP A 1 151 ? -1.255 -8.810 10.927 1.00 85.62 151 ASP A O 1
ATOM 1157 N N . LYS A 1 152 ? 0.794 -8.254 10.193 1.00 80.81 152 LYS A N 1
ATOM 1158 C CA . LYS A 1 152 ? 0.421 -7.953 8.806 1.00 80.81 152 LYS A CA 1
ATOM 1159 C C . LYS A 1 152 ? -0.425 -9.024 8.100 1.00 80.81 152 LYS A C 1
ATOM 1161 O O . LYS A 1 152 ? -1.428 -8.658 7.489 1.00 80.81 152 LYS A O 1
ATOM 1166 N N . PRO A 1 153 ? -0.148 -10.341 8.207 1.00 81.31 153 PRO A N 1
ATOM 1167 C CA . PRO A 1 153 ? -1.018 -11.367 7.621 1.00 81.31 153 PRO A CA 1
ATOM 1168 C C . PRO A 1 153 ? -2.453 -11.339 8.167 1.00 81.31 153 PRO A C 1
ATOM 1170 O O . PRO A 1 153 ? -3.383 -11.788 7.499 1.00 81.31 153 PRO A O 1
ATOM 1173 N N . ASN A 1 154 ? -2.633 -10.806 9.378 1.00 83.62 154 ASN A N 1
ATOM 1174 C CA . ASN A 1 154 ? -3.905 -10.711 10.082 1.00 83.62 154 ASN A CA 1
ATOM 1175 C C . ASN A 1 154 ? -4.412 -9.265 10.186 1.00 83.62 154 ASN A C 1
ATOM 1177 O O . ASN A 1 154 ? -5.323 -9.012 10.972 1.00 83.62 154 ASN A O 1
ATOM 1181 N N . GLU A 1 155 ? -3.874 -8.325 9.401 1.00 80.88 155 GLU A N 1
ATOM 1182 C CA . GLU A 1 155 ? -4.139 -6.886 9.537 1.00 80.88 155 GLU A CA 1
ATOM 1183 C C . GLU A 1 155 ? -5.640 -6.561 9.572 1.00 80.88 155 GLU A C 1
ATOM 1185 O O . GLU A 1 155 ? -6.093 -5.828 10.450 1.00 80.88 155 GLU A O 1
ATOM 1190 N N . LYS A 1 156 ? -6.443 -7.189 8.699 1.00 80.19 156 LYS A N 1
ATOM 1191 C CA . LYS A 1 156 ? -7.911 -7.041 8.699 1.00 80.19 156 LYS A CA 1
ATOM 1192 C C . LYS A 1 156 ? -8.539 -7.443 10.033 1.00 80.19 156 LYS A C 1
ATOM 1194 O O . LYS A 1 156 ? -9.310 -6.686 10.612 1.00 80.19 156 LYS A O 1
ATOM 1199 N N . ARG A 1 157 ? -8.173 -8.622 10.539 1.00 85.38 157 ARG A N 1
ATOM 1200 C CA . ARG A 1 157 ? -8.682 -9.154 11.809 1.00 85.38 157 ARG A CA 1
ATOM 1201 C C . ARG A 1 157 ? -8.240 -8.281 12.983 1.00 85.38 157 ARG A C 1
ATOM 1203 O O . ARG A 1 157 ? -9.023 -8.042 13.897 1.00 85.38 157 ARG 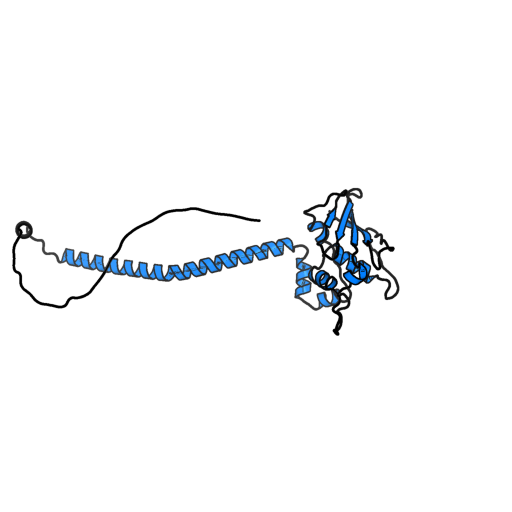A O 1
ATOM 1210 N N . VAL A 1 158 ? -7.001 -7.790 12.963 1.00 85.38 158 VAL A N 1
ATOM 1211 C CA . VAL A 1 158 ? -6.482 -6.867 13.981 1.00 85.38 158 VAL A CA 1
ATOM 1212 C C . VAL A 1 158 ? -7.255 -5.545 13.952 1.00 85.38 158 VAL A C 1
ATOM 1214 O O . VAL A 1 158 ? -7.658 -5.060 15.009 1.00 85.38 158 VAL A O 1
ATOM 1217 N N . ALA A 1 159 ? -7.534 -4.997 12.766 1.00 84.44 159 ALA A N 1
ATOM 1218 C CA . ALA A 1 159 ? -8.329 -3.781 12.602 1.00 84.44 159 ALA A CA 1
ATOM 1219 C C . ALA A 1 159 ? -9.781 -3.957 13.087 1.00 84.44 159 ALA A C 1
ATOM 1221 O O . ALA A 1 159 ? -10.296 -3.100 13.807 1.00 84.44 159 ALA A O 1
ATOM 1222 N N . GLU A 1 160 ? -10.424 -5.084 12.766 1.00 89.81 160 GLU A N 1
ATOM 1223 C CA . GLU A 1 160 ? -11.764 -5.427 13.262 1.00 89.81 160 GLU A CA 1
ATOM 1224 C C . GLU A 1 160 ? -11.801 -5.511 14.792 1.00 89.81 160 GLU A C 1
ATOM 1226 O O . GLU A 1 160 ? -12.657 -4.896 15.432 1.00 89.81 160 GLU A O 1
ATOM 1231 N N . LEU A 1 161 ? -10.843 -6.221 15.397 1.00 90.25 161 LEU A N 1
ATOM 1232 C CA . LEU A 1 161 ? -10.728 -6.326 16.853 1.00 90.25 161 LEU A CA 1
ATOM 1233 C C . LEU A 1 161 ? -10.461 -4.962 17.502 1.00 90.25 161 LEU A C 1
ATOM 1235 O O . LEU A 1 161 ? -11.010 -4.665 18.564 1.00 90.25 161 LEU A O 1
ATOM 1239 N N . ALA A 1 162 ? -9.653 -4.108 16.869 1.00 89.75 162 ALA A N 1
ATOM 1240 C CA . ALA A 1 162 ? -9.402 -2.753 17.346 1.00 89.75 162 ALA A CA 1
ATOM 1241 C C . ALA A 1 162 ? -10.677 -1.892 17.323 1.00 89.75 162 ALA A C 1
ATOM 1243 O O . ALA A 1 162 ? -10.944 -1.176 18.295 1.00 89.75 162 ALA A O 1
ATOM 1244 N N . LEU A 1 163 ? -11.491 -2.003 16.267 1.00 92.81 163 LEU A N 1
ATOM 1245 C CA . LEU A 1 163 ? -12.778 -1.315 16.160 1.00 92.81 163 LEU A CA 1
ATOM 1246 C C . LEU A 1 163 ? -13.768 -1.805 17.225 1.00 92.81 163 LEU A C 1
ATOM 1248 O O . LEU A 1 163 ? -14.366 -0.992 17.931 1.00 92.81 163 LEU A O 1
ATOM 1252 N N . GLN A 1 164 ? -13.890 -3.124 17.399 1.00 94.38 164 GLN A N 1
ATOM 1253 C CA . GLN A 1 164 ? -14.732 -3.719 18.443 1.00 94.38 164 GLN A CA 1
ATOM 1254 C C . GLN A 1 164 ? -14.302 -3.254 19.837 1.00 94.38 164 GLN A C 1
ATOM 1256 O O . GLN A 1 164 ? -15.136 -2.862 20.655 1.00 94.38 164 GLN A O 1
ATOM 1261 N N . ARG A 1 165 ? -12.990 -3.224 20.104 1.00 94.19 165 ARG A N 1
ATOM 1262 C CA . ARG A 1 165 ? -12.442 -2.722 21.368 1.00 94.19 165 ARG A CA 1
ATOM 1263 C C . ARG A 1 165 ? -12.833 -1.265 21.612 1.00 94.19 165 ARG A C 1
ATOM 1265 O O . ARG A 1 165 ? -13.221 -0.927 22.730 1.00 94.19 165 ARG A O 1
ATOM 1272 N N . ALA A 1 166 ? -12.748 -0.410 20.593 1.00 93.56 166 ALA A N 1
ATOM 1273 C CA . ALA A 1 166 ? -13.141 0.994 20.705 1.00 93.56 166 ALA A CA 1
ATOM 1274 C C . ALA A 1 166 ? -14.638 1.142 21.031 1.00 93.56 166 ALA A C 1
ATOM 1276 O O . ALA A 1 166 ? -14.992 1.855 21.969 1.00 93.56 166 ALA A O 1
ATOM 1277 N N . GLN A 1 167 ? -15.501 0.395 20.336 1.00 94.88 167 GLN A N 1
ATOM 1278 C CA . GLN A 1 167 ? -16.949 0.400 20.569 1.00 94.88 167 GLN A CA 1
ATOM 1279 C C . GLN A 1 167 ? -17.315 -0.073 21.981 1.00 94.88 167 GLN A C 1
ATOM 1281 O O . GLN A 1 167 ? -18.099 0.579 22.671 1.00 94.88 167 GLN A O 1
ATOM 1286 N N . ILE A 1 168 ? -16.721 -1.176 22.446 1.00 94.19 168 ILE A N 1
ATOM 1287 C CA . ILE A 1 168 ? -16.952 -1.701 23.801 1.00 94.19 168 ILE A CA 1
ATOM 1288 C C . ILE A 1 168 ? -16.469 -0.698 24.855 1.00 94.19 168 ILE A C 1
ATOM 1290 O O . ILE A 1 168 ? -17.147 -0.480 25.858 1.00 94.19 168 ILE A O 1
ATOM 1294 N N . THR A 1 169 ? -15.332 -0.040 24.616 1.00 95.06 169 THR A N 1
ATOM 1295 C CA . THR A 1 169 ? -14.813 1.004 25.513 1.00 95.06 169 THR A CA 1
ATOM 1296 C C . THR A 1 169 ? -15.786 2.179 25.610 1.00 95.06 169 THR A C 1
ATOM 1298 O O . THR A 1 169 ? -16.064 2.661 26.707 1.00 95.06 169 THR A O 1
ATOM 1301 N N . GLU A 1 170 ? -16.368 2.609 24.489 1.00 94.81 170 GLU A N 1
ATOM 1302 C CA . GLU A 1 170 ? -17.386 3.663 24.469 1.00 94.81 170 GLU A CA 1
ATOM 1303 C C . GLU A 1 170 ? -18.685 3.242 25.185 1.00 94.81 170 GLU A C 1
ATOM 1305 O O . GLU A 1 170 ? -19.307 4.029 25.900 1.00 94.81 170 GLU A O 1
ATOM 1310 N N . GLN A 1 171 ? -19.104 1.984 25.045 1.00 93.94 171 GLN A N 1
ATOM 1311 C CA . GLN A 1 171 ? -20.260 1.458 25.776 1.00 93.94 171 GLN A CA 1
ATOM 1312 C C . GLN A 1 171 ? -19.997 1.415 27.287 1.00 93.94 171 GLN A C 1
ATOM 1314 O O . GLN A 1 171 ? -20.845 1.840 28.074 1.00 93.94 171 GLN A O 1
ATOM 1319 N N . LEU A 1 172 ? -18.809 0.965 27.699 1.00 93.31 172 LEU A N 1
ATOM 1320 C CA . LEU A 1 172 ? -18.383 0.937 29.100 1.00 93.31 172 LEU A CA 1
ATOM 1321 C C . LEU A 1 172 ? -18.360 2.336 29.720 1.00 93.31 172 LEU A C 1
ATOM 1323 O O . LEU A 1 172 ? -18.828 2.507 30.848 1.00 93.31 172 LEU A O 1
ATOM 1327 N N . THR A 1 173 ? -17.870 3.348 29.000 1.00 94.25 173 THR A N 1
ATOM 1328 C CA . THR A 1 173 ? -17.872 4.729 29.506 1.00 94.25 173 THR A CA 1
ATOM 1329 C C . THR A 1 173 ? -19.294 5.270 29.655 1.00 94.25 173 THR A C 1
ATOM 1331 O O . THR A 1 173 ? -19.606 5.845 30.701 1.00 94.25 173 THR A O 1
ATOM 1334 N N . LYS A 1 174 ? -20.191 5.011 28.690 1.00 94.19 174 LYS A N 1
ATOM 1335 C CA . LYS A 1 174 ? -21.620 5.375 28.786 1.00 94.19 174 LYS A CA 1
ATOM 1336 C C . LYS A 1 174 ? -22.301 4.718 29.987 1.00 94.19 174 LYS A C 1
ATOM 1338 O O . LYS A 1 174 ? -22.921 5.410 30.794 1.00 94.19 174 LYS A O 1
ATOM 1343 N N . VAL A 1 175 ? -22.140 3.403 30.153 1.00 93.06 175 VAL A N 1
ATOM 1344 C CA . VAL A 1 175 ? -22.699 2.663 31.298 1.00 93.06 175 VAL A CA 1
ATOM 1345 C C . VAL A 1 175 ? -22.124 3.185 32.615 1.00 93.06 175 VAL A C 1
ATOM 1347 O O . VAL A 1 175 ? -22.867 3.394 33.572 1.00 93.06 175 VAL A O 1
ATOM 1350 N N . GLY A 1 176 ? -20.821 3.470 32.661 1.00 91.56 176 GLY A N 1
ATOM 1351 C CA . GLY A 1 176 ? -20.171 4.052 33.832 1.00 91.56 176 GLY A CA 1
ATOM 1352 C C . GLY A 1 176 ? -20.767 5.402 34.241 1.00 91.56 176 GLY A C 1
ATOM 1353 O O . GLY A 1 176 ? -20.968 5.647 35.433 1.00 91.56 176 GLY A O 1
ATOM 1354 N N . VAL A 1 177 ? -21.096 6.265 33.275 1.00 92.44 177 VAL A N 1
ATOM 1355 C CA . VAL A 1 177 ? -21.772 7.548 33.530 1.00 92.44 177 VAL A CA 1
ATOM 1356 C C . VAL A 1 177 ? -23.202 7.332 34.036 1.00 92.44 177 VAL A C 1
ATOM 1358 O O . VAL A 1 177 ? -23.599 7.951 35.023 1.00 92.44 177 VAL A O 1
ATOM 1361 N N . GLU A 1 178 ? -23.962 6.425 33.424 1.00 92.44 178 GLU A N 1
ATOM 1362 C CA . GLU A 1 178 ? -25.339 6.125 33.839 1.00 92.44 178 GLU A CA 1
ATOM 1363 C C . GLU A 1 178 ? -25.414 5.513 35.245 1.00 92.44 178 GLU A C 1
ATOM 1365 O O . GLU A 1 178 ? -26.275 5.890 36.042 1.00 92.44 178 GLU A O 1
ATOM 1370 N N . ILE A 1 179 ? -24.469 4.639 35.609 1.00 90.56 179 ILE A N 1
ATOM 1371 C CA . ILE A 1 179 ? -24.357 4.106 36.975 1.00 90.56 179 ILE A CA 1
ATOM 1372 C C . ILE A 1 179 ? -24.097 5.240 37.971 1.00 90.56 179 ILE A C 1
ATOM 1374 O O . ILE A 1 179 ? -24.754 5.297 39.013 1.00 90.56 179 ILE A O 1
ATOM 1378 N N . ARG A 1 180 ? -23.177 6.167 37.659 1.00 90.19 180 ARG A N 1
ATOM 1379 C CA . ARG A 1 180 ? -22.882 7.315 38.535 1.00 90.19 180 ARG A CA 1
ATOM 1380 C C . ARG A 1 180 ? -24.096 8.223 38.731 1.00 90.19 180 ARG A C 1
ATOM 1382 O O . ARG A 1 180 ? -24.281 8.702 39.843 1.00 90.19 180 ARG A O 1
ATOM 1389 N N . LYS A 1 181 ? -24.933 8.415 37.705 1.00 91.12 181 LYS A N 1
ATOM 1390 C CA . LYS A 1 181 ? -26.187 9.188 37.810 1.00 91.12 181 LYS A CA 1
ATOM 1391 C C . LYS A 1 181 ? -27.266 8.468 38.620 1.00 91.12 181 LYS A C 1
ATOM 1393 O O . LYS A 1 181 ? -27.923 9.084 39.450 1.00 91.12 181 LYS A O 1
ATOM 1398 N N . ARG A 1 182 ? -27.442 7.158 38.416 1.00 89.06 182 ARG A N 1
ATOM 1399 C CA . ARG A 1 182 ? -28.497 6.375 39.087 1.00 89.06 182 ARG A CA 1
ATOM 1400 C C . ARG A 1 182 ? -28.211 6.098 40.562 1.00 89.06 182 ARG A C 1
ATOM 1402 O O . ARG A 1 182 ? -29.146 5.880 41.327 1.00 89.06 182 ARG A O 1
ATOM 1409 N N . ARG A 1 183 ? -26.941 6.100 40.980 1.00 90.06 183 ARG A N 1
ATOM 1410 C CA . ARG A 1 183 ? -26.533 5.853 42.376 1.00 90.06 183 ARG A CA 1
ATOM 1411 C C . ARG A 1 183 ? -27.164 6.833 43.385 1.00 90.06 183 ARG A C 1
ATOM 1413 O O . ARG A 1 183 ? -27.814 6.346 44.309 1.00 90.06 183 ARG A O 1
ATOM 1420 N N . PRO A 1 184 ? -27.069 8.167 43.209 1.00 91.00 184 PRO A N 1
ATOM 1421 C CA . PRO A 1 184 ? -27.712 9.121 44.115 1.00 91.00 184 PRO A CA 1
ATOM 1422 C C . PRO A 1 184 ? -29.246 9.058 44.061 1.00 91.00 184 PRO A C 1
ATOM 1424 O O . PRO A 1 184 ? -29.904 9.213 45.089 1.00 91.00 184 PRO A O 1
ATOM 1427 N N . GLU A 1 185 ? -29.847 8.764 42.902 1.00 89.38 185 GLU A N 1
ATOM 1428 C CA . GLU A 1 185 ? -31.301 8.551 42.813 1.00 89.38 185 GLU A CA 1
ATOM 1429 C C . GLU A 1 185 ? -31.755 7.338 43.637 1.00 89.38 185 GLU A C 1
ATOM 1431 O O . GLU A 1 185 ? -32.787 7.388 44.312 1.00 89.38 185 GLU A O 1
ATOM 1436 N N . LEU A 1 186 ? -30.978 6.251 43.605 1.00 90.19 186 LEU A N 1
ATOM 1437 C CA . LEU A 1 186 ? -31.210 5.053 44.411 1.00 90.19 186 LEU A CA 1
ATOM 1438 C C . LEU A 1 186 ? -31.104 5.347 45.909 1.00 90.19 186 LEU A C 1
ATOM 1440 O O . LEU A 1 186 ? -31.956 4.896 46.675 1.00 90.19 186 LEU A O 1
ATOM 1444 N N . GLU A 1 187 ? -30.100 6.119 46.326 1.00 90.00 187 GLU A N 1
ATOM 1445 C CA . GLU A 1 187 ? -29.952 6.548 47.721 1.00 90.00 187 GLU A CA 1
ATOM 1446 C C . GLU A 1 187 ? -31.119 7.431 48.172 1.00 90.00 187 GLU A C 1
ATOM 1448 O O . GLU A 1 187 ? -31.717 7.166 49.216 1.00 90.00 187 GLU A O 1
ATOM 1453 N N . SER A 1 188 ? -31.531 8.403 47.351 1.00 89.31 188 SER A N 1
ATOM 1454 C CA . SER A 1 188 ? -32.695 9.251 47.635 1.00 89.31 188 SER A CA 1
ATOM 1455 C C . SER A 1 188 ? -33.986 8.435 47.767 1.00 89.31 188 SER A C 1
ATOM 1457 O O . SER A 1 188 ? -34.764 8.630 48.703 1.00 89.31 188 SER A O 1
ATOM 1459 N N . ARG A 1 189 ? -34.218 7.473 46.863 1.00 87.94 189 ARG A N 1
ATOM 1460 C CA . ARG A 1 189 ? -35.384 6.579 46.943 1.00 87.94 189 ARG A CA 1
ATOM 1461 C C . ARG A 1 189 ? -35.339 5.695 48.189 1.00 87.94 189 ARG A C 1
ATOM 1463 O O . ARG A 1 189 ? -36.370 5.527 48.835 1.00 87.94 189 ARG A O 1
ATOM 1470 N N . ARG A 1 190 ? -34.167 5.164 48.562 1.00 88.19 190 ARG A N 1
ATOM 1471 C CA . ARG A 1 190 ? -33.996 4.387 49.803 1.00 88.19 190 ARG A CA 1
ATOM 1472 C C . ARG A 1 190 ? -34.287 5.222 51.049 1.00 88.19 190 ARG A C 1
ATOM 1474 O O . ARG A 1 190 ? -34.960 4.720 51.946 1.00 88.19 190 ARG A O 1
ATOM 1481 N N . ALA A 1 191 ? -33.843 6.480 51.087 1.00 86.81 191 ALA A N 1
ATOM 1482 C CA . ALA A 1 191 ? -34.159 7.397 52.182 1.00 86.81 191 ALA A CA 1
ATOM 1483 C C . ALA A 1 191 ? -35.677 7.610 52.314 1.00 86.81 191 ALA A C 1
ATOM 1485 O O . ALA A 1 191 ? -36.235 7.374 53.381 1.00 86.81 191 ALA A O 1
ATOM 1486 N N . LYS A 1 192 ? -36.374 7.894 51.203 1.00 87.81 192 LYS A N 1
ATOM 1487 C CA . LYS A 1 192 ? -37.842 8.053 51.194 1.00 87.81 192 LYS A CA 1
ATOM 1488 C C . LYS A 1 192 ? -38.589 6.811 51.688 1.00 87.81 192 LYS A C 1
ATOM 1490 O O . LYS A 1 192 ? -39.584 6.941 52.393 1.00 87.81 192 LYS A O 1
ATOM 1495 N N . ILE A 1 193 ? -38.127 5.610 51.330 1.00 87.88 193 ILE A N 1
ATOM 1496 C CA . ILE A 1 193 ? -38.720 4.352 51.821 1.00 87.88 193 ILE A CA 1
ATOM 1497 C C . ILE A 1 193 ? -38.553 4.232 53.342 1.00 87.88 193 ILE A C 1
ATOM 1499 O O . ILE A 1 193 ? -39.493 3.837 54.031 1.00 87.88 193 ILE A O 1
ATOM 1503 N N . LYS A 1 194 ? -37.380 4.597 53.875 1.00 84.56 194 LYS A N 1
ATOM 1504 C CA . LYS A 1 194 ? -37.121 4.592 55.321 1.00 84.56 194 LYS A CA 1
ATOM 1505 C C . LYS A 1 194 ? -38.032 5.579 56.058 1.00 84.56 194 LYS A C 1
ATOM 1507 O O . LYS A 1 194 ? -38.636 5.205 57.063 1.00 84.56 194 LYS A O 1
ATOM 1512 N N . ASP A 1 195 ? -38.181 6.791 55.528 1.00 86.00 195 ASP A N 1
ATOM 1513 C CA . ASP A 1 195 ? -39.052 7.823 56.102 1.00 86.00 195 ASP A CA 1
ATOM 1514 C C . ASP A 1 195 ? -40.526 7.397 56.073 1.00 86.00 195 ASP A C 1
ATOM 1516 O O . ASP A 1 195 ? -41.246 7.555 57.058 1.00 86.00 195 ASP A O 1
ATOM 1520 N N . PHE A 1 196 ? -40.971 6.775 54.977 1.00 83.12 196 PHE A N 1
ATOM 1521 C CA . PHE A 1 196 ? -42.329 6.240 54.865 1.00 83.12 196 PHE A CA 1
ATOM 1522 C C . PHE A 1 196 ? -42.603 5.123 55.884 1.00 83.12 196 PHE A C 1
ATOM 1524 O O . PHE A 1 196 ? -43.676 5.083 56.485 1.00 83.12 196 PHE A O 1
ATOM 1531 N N . GLY A 1 197 ? -41.624 4.248 56.134 1.00 82.44 197 GLY A N 1
ATOM 1532 C CA . GLY A 1 197 ? -41.712 3.242 57.196 1.00 82.44 197 GLY A CA 1
ATOM 1533 C C . GLY A 1 197 ? -41.844 3.867 58.589 1.00 82.44 197 GLY A C 1
ATOM 1534 O O . GLY A 1 197 ? -42.675 3.430 59.386 1.00 82.44 197 GLY A O 1
ATOM 1535 N N . ALA A 1 198 ? -41.089 4.934 58.871 1.00 80.62 198 ALA A N 1
ATOM 1536 C CA . ALA A 1 198 ? -41.205 5.675 60.128 1.00 80.62 198 ALA A CA 1
ATOM 1537 C C . ALA A 1 198 ? -42.589 6.334 60.284 1.00 80.62 198 ALA A C 1
ATOM 1539 O O . ALA A 1 198 ? -43.201 6.235 61.350 1.00 80.62 198 ALA A O 1
ATOM 1540 N N . LEU A 1 199 ? -43.120 6.926 59.209 1.00 78.06 199 LEU A N 1
ATOM 1541 C CA . LEU A 1 199 ? -44.468 7.498 59.177 1.00 78.06 199 LEU A CA 1
ATOM 1542 C C . LEU A 1 199 ? -45.556 6.438 59.396 1.00 78.06 199 LEU A C 1
ATOM 1544 O O . LEU A 1 199 ? -46.510 6.696 60.122 1.00 78.06 199 LEU A O 1
ATOM 1548 N N . G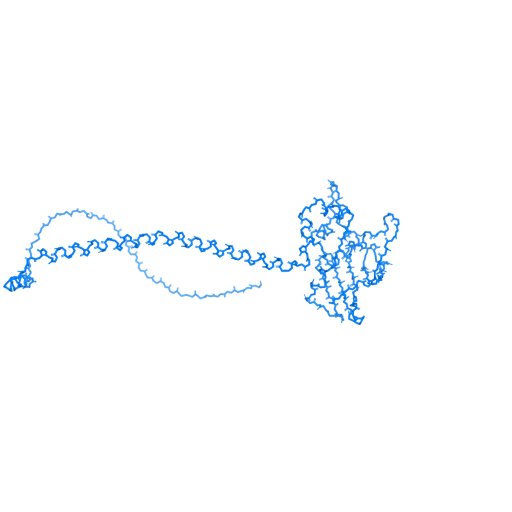LN A 1 200 ? -45.414 5.229 58.843 1.00 79.69 200 GLN A N 1
ATOM 1549 C CA . GLN A 1 200 ? -46.355 4.132 59.109 1.00 79.69 200 GLN A CA 1
ATOM 1550 C C . GLN A 1 200 ? -46.351 3.694 60.578 1.00 79.69 200 GLN A C 1
ATOM 1552 O O . GLN A 1 200 ? -47.409 3.397 61.132 1.00 79.69 200 GLN A O 1
ATOM 1557 N N . VAL A 1 201 ? -45.183 3.657 61.226 1.00 81.19 201 VAL A N 1
ATOM 1558 C CA . VAL A 1 201 ? -45.086 3.338 62.661 1.00 81.19 201 VAL A CA 1
ATOM 1559 C C . VAL A 1 201 ? -45.727 4.440 63.507 1.00 81.19 201 VAL A C 1
ATOM 1561 O O . VAL A 1 201 ? -46.444 4.135 64.460 1.00 81.19 201 VAL A O 1
ATOM 1564 N N . GLN A 1 202 ? -45.523 5.710 63.146 1.00 80.81 202 GLN A N 1
ATOM 1565 C CA . GLN A 1 202 ? -46.196 6.841 63.794 1.00 80.81 202 GLN A CA 1
ATOM 1566 C C . GLN A 1 202 ? -47.715 6.797 63.593 1.00 80.81 202 GLN A C 1
ATOM 1568 O O . GLN A 1 202 ? -48.454 7.009 64.550 1.00 80.81 202 GLN A O 1
ATOM 1573 N N . LEU A 1 203 ? -48.184 6.459 62.388 1.00 79.12 203 LEU A N 1
ATOM 1574 C CA . LEU A 1 203 ? -49.607 6.299 62.096 1.00 79.12 203 LEU A CA 1
ATOM 1575 C C . LEU A 1 203 ? -50.215 5.175 62.939 1.00 79.12 203 LEU A C 1
ATOM 1577 O O . LEU A 1 203 ? -51.228 5.397 63.587 1.00 79.12 203 LEU A O 1
ATOM 1581 N N . LYS A 1 204 ? -49.560 4.008 63.014 1.00 79.25 204 LYS A N 1
ATOM 1582 C CA . LYS A 1 204 ? -50.008 2.895 63.865 1.00 79.25 204 LYS A CA 1
ATOM 1583 C C . LYS A 1 204 ? -50.029 3.262 65.348 1.00 79.25 204 LYS A C 1
ATOM 1585 O O . LYS A 1 204 ? -50.941 2.843 66.052 1.00 79.25 204 LYS A O 1
ATOM 1590 N N . LYS A 1 205 ? -49.059 4.049 65.831 1.00 79.19 205 LYS A N 1
ATOM 1591 C CA . LYS A 1 205 ? -49.083 4.577 67.205 1.00 79.19 205 LYS A CA 1
ATOM 1592 C C . LYS A 1 205 ? -50.261 5.521 67.427 1.00 79.19 205 LYS A C 1
ATOM 1594 O O . LYS A 1 205 ? -50.979 5.337 68.395 1.00 79.19 205 LYS A O 1
ATOM 1599 N N . LEU A 1 206 ? -50.513 6.456 66.513 1.00 74.69 206 LEU A N 1
ATOM 1600 C CA . LEU A 1 206 ? -51.664 7.365 66.581 1.00 74.69 206 LEU A CA 1
ATOM 1601 C C . LEU A 1 206 ? -53.012 6.638 66.442 1.00 74.69 206 LEU A C 1
ATOM 1603 O O . LEU A 1 206 ? -54.008 7.048 67.034 1.00 74.69 206 LEU A O 1
ATOM 1607 N N . GLU A 1 207 ? -53.064 5.559 65.664 1.00 69.00 207 GLU A N 1
ATOM 1608 C CA . GLU A 1 207 ? -54.234 4.685 65.560 1.00 69.00 207 GLU A CA 1
ATOM 1609 C C . GLU A 1 207 ? -54.446 3.848 66.827 1.00 69.00 207 GLU A C 1
ATOM 1611 O O . GLU A 1 207 ? -55.593 3.605 67.190 1.00 69.00 207 GLU A O 1
ATOM 1616 N N . ALA A 1 208 ? -53.375 3.457 67.524 1.00 69.00 208 ALA A N 1
ATOM 1617 C CA . ALA A 1 208 ? -53.439 2.766 68.814 1.00 69.00 208 ALA A CA 1
ATOM 1618 C C . ALA A 1 208 ? -53.740 3.715 69.992 1.00 69.00 208 ALA A C 1
ATOM 1620 O O . ALA A 1 208 ? -54.425 3.326 70.933 1.00 69.00 208 ALA A O 1
ATOM 1621 N N . GLU A 1 209 ? -53.272 4.964 69.930 1.00 65.12 209 GLU A N 1
ATOM 1622 C CA . GLU A 1 209 ? -53.560 6.033 70.899 1.00 65.12 209 GLU A CA 1
ATOM 1623 C C . GLU A 1 209 ? -54.922 6.697 70.663 1.00 65.12 209 GLU A C 1
ATOM 1625 O O . GLU A 1 209 ? -55.361 7.523 71.465 1.00 65.12 209 GLU A O 1
ATOM 1630 N N . ARG A 1 210 ? -55.629 6.339 69.585 1.00 53.91 210 ARG A N 1
ATOM 1631 C CA . ARG A 1 210 ? -57.000 6.794 69.368 1.00 53.91 210 ARG A CA 1
ATOM 1632 C C . ARG A 1 210 ? -57.905 6.191 70.448 1.00 53.91 210 ARG A C 1
ATOM 1634 O O . ARG A 1 210 ? -58.122 4.978 70.439 1.00 53.91 210 ARG A O 1
ATOM 1641 N N . PRO A 1 211 ? -58.524 7.001 71.326 1.00 52.62 211 PRO A N 1
ATOM 1642 C CA . PRO A 1 211 ? -59.574 6.487 72.186 1.00 52.62 211 PRO A CA 1
ATOM 1643 C C . PRO A 1 211 ? -60.728 6.019 71.295 1.00 52.62 211 PRO A C 1
ATOM 1645 O O . PRO A 1 211 ? -61.106 6.700 70.333 1.00 52.62 211 PRO A O 1
ATOM 1648 N N . VAL A 1 212 ? -61.291 4.849 71.599 1.00 52.28 212 VAL A N 1
ATOM 1649 C CA . VAL A 1 212 ? -62.508 4.359 70.948 1.00 52.28 212 VAL A CA 1
ATOM 1650 C C . VAL A 1 212 ? -63.611 5.379 71.229 1.00 52.28 212 VAL A C 1
ATOM 1652 O O . VAL A 1 212 ? -64.199 5.403 72.307 1.00 52.28 212 VAL A O 1
ATOM 1655 N N . LEU A 1 213 ? -63.867 6.272 70.270 1.00 49.25 213 LEU A N 1
ATOM 1656 C CA . LEU A 1 213 ? -65.002 7.184 70.333 1.00 49.25 213 LEU A CA 1
ATOM 1657 C C . LEU A 1 213 ? -66.268 6.333 70.378 1.00 49.25 213 LEU A C 1
ATOM 1659 O O . LEU A 1 213 ? -66.595 5.647 69.403 1.00 49.25 213 LEU A O 1
ATOM 1663 N N . SER A 1 214 ? -66.957 6.396 71.515 1.00 50.69 214 SER A N 1
ATOM 1664 C CA . SER A 1 214 ? -68.259 5.779 71.705 1.00 50.69 214 SER A CA 1
ATOM 1665 C C . SER A 1 214 ? -69.244 6.278 70.630 1.00 50.69 214 SER A C 1
ATOM 1667 O O . SER A 1 214 ? -69.088 7.387 70.097 1.00 50.69 214 SER A O 1
ATOM 1669 N N . PRO A 1 215 ? -70.267 5.479 70.266 1.00 54.50 215 PRO A N 1
ATOM 1670 C CA . PRO A 1 215 ? -71.138 5.755 69.116 1.00 54.50 215 PRO A CA 1
ATOM 1671 C C . PRO A 1 215 ? -71.814 7.139 69.143 1.00 54.50 215 PRO A C 1
ATOM 1673 O O . PRO A 1 215 ? -72.128 7.701 68.092 1.00 54.50 215 PRO A O 1
ATOM 1676 N N . ASN A 1 216 ? -71.979 7.729 70.330 1.00 52.75 216 ASN A N 1
ATOM 1677 C CA . ASN A 1 216 ? -72.668 9.005 70.524 1.00 52.75 216 ASN A CA 1
ATOM 1678 C C . ASN A 1 216 ? -71.822 10.236 70.147 1.00 52.75 216 ASN A C 1
ATOM 1680 O O . ASN A 1 216 ? -72.378 11.273 69.788 1.00 52.75 216 ASN A O 1
ATOM 1684 N N . SER A 1 217 ? -70.490 10.133 70.126 1.00 50.19 217 SER A N 1
ATOM 1685 C CA . SER A 1 217 ? -69.606 11.267 69.806 1.00 50.19 217 SER A CA 1
ATOM 1686 C C . SER A 1 217 ? -69.421 11.488 68.297 1.00 50.19 217 SER A C 1
ATOM 1688 O O . SER A 1 217 ? -69.121 12.602 67.867 1.00 50.19 217 SER A O 1
ATOM 1690 N N . ARG A 1 218 ? -69.651 10.455 67.467 1.00 47.28 218 ARG A N 1
ATOM 1691 C CA . ARG A 1 218 ? -69.585 10.567 65.993 1.00 47.28 218 ARG A CA 1
ATOM 1692 C C . ARG A 1 218 ? -70.770 11.340 65.411 1.00 47.28 218 ARG A C 1
ATOM 1694 O O . ARG A 1 218 ? -70.593 12.088 64.452 1.00 47.28 218 ARG A O 1
ATOM 1701 N N . ARG A 1 219 ? -71.957 11.236 66.026 1.00 48.25 219 ARG A N 1
ATOM 1702 C CA . ARG A 1 219 ? -73.136 12.029 65.628 1.00 48.25 219 ARG A CA 1
ATOM 1703 C C . ARG A 1 219 ? -72.930 13.525 65.899 1.00 48.25 219 ARG A C 1
ATOM 1705 O O . ARG A 1 219 ? -73.215 14.331 65.018 1.00 48.25 219 ARG A O 1
ATOM 1712 N N . ALA A 1 220 ? -72.326 13.900 67.030 1.00 49.06 220 ALA A N 1
ATOM 1713 C CA . ALA A 1 220 ? -72.121 15.305 67.408 1.00 49.06 220 ALA A CA 1
ATOM 1714 C C . ALA A 1 220 ? -71.123 16.074 66.512 1.00 49.06 220 ALA A C 1
ATOM 1716 O O . ALA A 1 220 ? -71.301 17.270 66.279 1.00 49.06 220 ALA A O 1
ATOM 1717 N N . GLN A 1 221 ? -70.094 15.411 65.966 1.00 51.62 221 GLN A N 1
ATOM 1718 C CA . GLN A 1 221 ? -69.129 16.060 65.060 1.00 51.62 221 GLN A CA 1
ATOM 1719 C C . GLN A 1 221 ? -69.617 16.155 63.608 1.00 51.62 221 GLN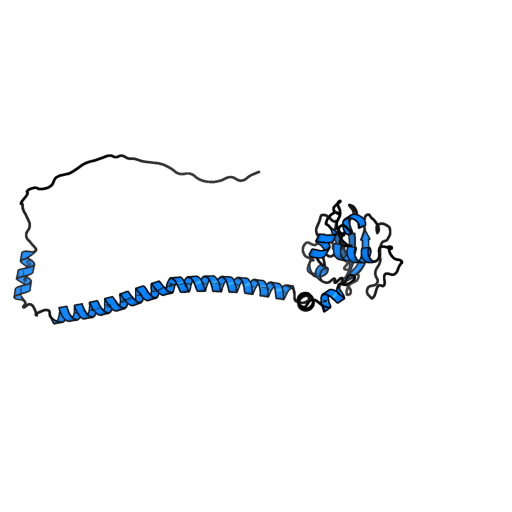 A C 1
ATOM 1721 O O . GLN A 1 221 ? -69.220 17.082 62.902 1.00 51.62 221 GLN A O 1
ATOM 1726 N N . SER A 1 222 ? -70.508 15.257 63.169 1.00 47.91 222 SER A N 1
ATOM 1727 C CA . SER A 1 222 ? -71.113 15.345 61.831 1.00 47.91 222 SER A CA 1
ATOM 1728 C C . SER A 1 222 ? -72.061 16.545 61.690 1.00 47.91 222 SER A C 1
ATOM 1730 O O . SER A 1 222 ? -72.060 17.197 60.652 1.00 47.91 222 SER A O 1
ATOM 1732 N N . VAL A 1 223 ? -72.773 16.913 62.764 1.00 48.53 223 VAL A N 1
ATOM 1733 C CA . VAL A 1 223 ? -73.742 18.026 62.761 1.00 48.53 223 VAL A CA 1
ATOM 1734 C C . VAL A 1 223 ? -73.054 19.401 62.769 1.00 48.53 223 VAL A C 1
ATOM 1736 O O . VAL A 1 223 ? -73.573 20.351 62.193 1.00 48.53 223 VAL A O 1
ATOM 1739 N N . ARG A 1 224 ? -71.844 19.528 63.338 1.00 43.41 224 ARG A N 1
ATOM 1740 C CA . ARG A 1 224 ? -71.101 20.808 63.357 1.00 43.41 224 ARG A CA 1
ATOM 1741 C C . ARG A 1 224 ? -70.453 21.197 62.026 1.00 43.41 224 ARG A C 1
ATOM 1743 O O . ARG A 1 224 ? -70.029 22.339 61.886 1.00 43.41 224 ARG A O 1
ATOM 1750 N N . ARG A 1 225 ? -70.351 20.282 61.058 1.00 47.31 225 ARG A N 1
ATOM 1751 C CA . ARG A 1 225 ? -69.770 20.576 59.734 1.00 47.31 225 ARG A CA 1
ATOM 1752 C C . ARG A 1 225 ? -70.802 20.986 58.685 1.00 47.31 225 ARG A C 1
ATOM 1754 O O . ARG A 1 225 ? -70.414 21.450 57.619 1.00 47.31 225 ARG A O 1
ATOM 1761 N N . THR A 1 226 ? -72.091 20.869 58.991 1.00 43.91 226 THR A N 1
ATOM 1762 C CA . THR A 1 226 ? -73.186 21.201 58.075 1.00 43.91 226 THR A CA 1
ATOM 1763 C C . THR A 1 226 ? -74.076 22.294 58.661 1.00 43.91 226 THR A C 1
ATOM 1765 O O . THR A 1 226 ? -75.193 22.021 59.086 1.00 43.91 226 THR A O 1
ATOM 1768 N N . SER A 1 227 ? -73.593 23.539 58.692 1.00 34.72 227 SER A N 1
ATOM 1769 C CA . SER A 1 227 ? -74.434 24.725 58.448 1.00 34.72 227 SER A CA 1
ATOM 1770 C C . SER A 1 227 ? -73.577 25.963 58.141 1.00 34.72 227 SER A C 1
ATOM 1772 O O . SER A 1 227 ? -72.542 26.147 58.785 1.00 34.72 227 SER A O 1
ATOM 1774 N N . PRO A 1 228 ? -73.965 26.792 57.153 1.00 51.28 228 PRO A N 1
ATOM 1775 C CA . PRO A 1 228 ? -73.134 27.867 56.631 1.00 51.28 228 PRO A CA 1
ATOM 1776 C C . PRO A 1 228 ? -73.477 29.246 57.226 1.00 51.28 228 PRO A C 1
ATOM 1778 O O . PRO A 1 228 ? -74.599 29.493 57.656 1.00 51.28 228 PRO A O 1
ATOM 1781 N N . ASN A 1 229 ? -72.517 30.161 57.044 1.00 40.44 229 ASN A N 1
ATOM 1782 C CA . ASN A 1 229 ? -72.672 31.584 56.708 1.00 40.44 229 ASN A CA 1
ATOM 1783 C C . ASN A 1 229 ? -72.520 32.706 57.767 1.00 40.44 229 ASN A C 1
ATOM 1785 O O . ASN A 1 229 ? -73.154 32.724 58.813 1.00 40.44 229 ASN A O 1
ATOM 1789 N N . LEU A 1 230 ? -71.784 33.728 57.289 1.00 37.84 230 LEU A N 1
ATOM 1790 C CA . LEU A 1 230 ? -71.934 35.187 57.456 1.00 37.84 230 LEU A CA 1
ATOM 1791 C C . LEU A 1 230 ? -71.060 35.967 58.466 1.00 37.84 230 LEU A C 1
ATOM 1793 O O . LEU A 1 230 ? -71.316 36.031 59.658 1.00 37.84 230 LEU A O 1
ATOM 1797 N N . ARG A 1 231 ? -70.163 36.753 57.840 1.00 35.47 231 ARG A N 1
ATOM 1798 C CA . ARG A 1 231 ? -69.748 38.141 58.138 1.00 35.47 231 ARG A CA 1
ATOM 1799 C C . ARG A 1 231 ? -68.958 38.421 59.420 1.00 35.47 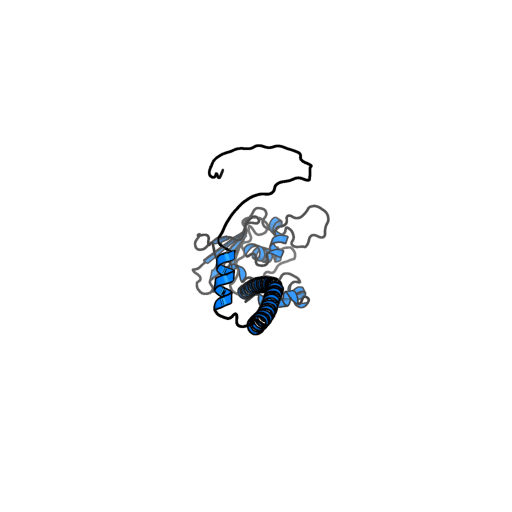231 ARG A C 1
ATOM 1801 O O . ARG A 1 231 ? -69.518 38.566 60.498 1.00 35.47 231 ARG A O 1
ATOM 1808 N N . THR A 1 232 ? -67.715 38.861 59.217 1.00 39.28 232 THR A N 1
ATOM 1809 C CA . THR A 1 232 ? -67.317 40.211 59.657 1.00 39.28 232 THR A CA 1
ATOM 1810 C C . THR A 1 232 ? -66.124 40.722 58.852 1.00 39.28 232 THR A C 1
ATOM 1812 O O . THR A 1 232 ? -65.088 40.077 58.744 1.00 39.28 232 THR A O 1
ATOM 1815 N N . ALA A 1 233 ? -66.316 41.893 58.251 1.00 36.09 233 ALA A N 1
ATOM 1816 C CA . ALA A 1 233 ? -65.305 42.686 57.576 1.00 36.09 233 ALA A CA 1
ATOM 1817 C C . ALA A 1 233 ? -64.670 43.667 58.571 1.00 36.09 233 ALA A C 1
ATOM 1819 O O . ALA A 1 233 ? -65.417 44.307 59.309 1.00 36.09 233 ALA A O 1
ATOM 1820 N N . ARG A 1 234 ? -63.340 43.851 58.532 1.00 34.94 234 ARG A N 1
ATOM 1821 C CA . ARG A 1 234 ? -62.673 45.174 58.504 1.00 34.94 234 ARG A CA 1
ATOM 1822 C C . ARG A 1 234 ? -61.141 45.073 58.566 1.00 34.94 234 ARG A C 1
ATOM 1824 O O . ARG A 1 234 ? -60.580 44.703 59.584 1.00 34.94 234 ARG A O 1
ATOM 1831 N N . ASN A 1 235 ? -60.540 45.562 57.483 1.00 38.03 235 ASN A N 1
ATOM 1832 C CA . ASN A 1 235 ? -59.412 46.497 57.390 1.00 38.03 235 ASN A CA 1
ATOM 1833 C C . ASN A 1 235 ? -58.036 46.192 58.006 1.00 38.03 235 ASN A C 1
ATOM 1835 O O . ASN A 1 235 ? -57.897 46.106 59.222 1.00 38.03 235 ASN A O 1
ATOM 1839 N N . ARG A 1 236 ? -57.037 46.342 57.112 1.00 34.31 236 ARG A N 1
ATOM 1840 C CA . ARG A 1 236 ? -55.638 46.842 57.226 1.00 34.31 236 ARG A CA 1
ATOM 1841 C C . ARG A 1 236 ? -54.714 45.813 56.559 1.00 34.31 236 ARG A C 1
ATOM 1843 O O . ARG A 1 236 ? -54.774 44.654 56.926 1.00 34.31 236 ARG A O 1
ATOM 1850 N N . CYS A 1 237 ? -53.896 46.083 55.547 1.00 35.66 237 CYS A N 1
ATOM 1851 C CA . CYS A 1 237 ? -53.287 47.278 54.954 1.00 35.66 237 CYS A CA 1
ATOM 1852 C C . CYS A 1 237 ? -53.256 47.042 53.421 1.00 35.66 237 CYS A C 1
ATOM 1854 O O . CYS A 1 237 ? -53.217 45.896 52.996 1.00 35.66 237 CYS A O 1
ATOM 1856 N N . GLY A 1 238 ? -53.389 48.018 52.522 1.00 32.94 238 GLY A N 1
ATOM 1857 C CA . GLY A 1 238 ? -52.578 49.227 52.416 1.00 32.94 238 GLY A CA 1
ATOM 1858 C C . GLY A 1 238 ? -51.332 48.927 51.571 1.00 32.94 238 GLY A C 1
ATOM 1859 O O . GLY A 1 238 ? -50.386 48.370 52.113 1.00 32.94 238 GLY A O 1
ATOM 1860 N N . GLY A 1 239 ? -51.346 49.298 50.281 1.00 32.41 239 GLY A N 1
ATOM 1861 C CA . GLY A 1 239 ? -50.135 49.402 49.449 1.00 32.41 239 GLY A CA 1
ATOM 1862 C C . GLY A 1 239 ? -50.107 48.612 48.132 1.00 32.41 239 GLY A C 1
ATOM 1863 O O . GLY A 1 239 ? -49.269 47.737 47.965 1.00 32.41 239 GLY A O 1
ATOM 1864 N N . GLU A 1 240 ? -50.988 48.946 47.189 1.00 34.72 240 GLU A N 1
ATOM 1865 C CA . GLU A 1 240 ? -50.683 48.926 45.740 1.00 34.72 240 GLU A CA 1
ATOM 1866 C C . GLU A 1 240 ? -49.755 50.128 45.402 1.00 34.72 240 GLU A C 1
ATOM 1868 O O . GLU A 1 240 ? -49.575 50.971 46.289 1.00 34.72 240 GLU A O 1
ATOM 1873 N N . PRO A 1 241 ? -49.228 50.334 44.171 1.00 52.06 241 PRO A N 1
ATOM 1874 C CA . PRO A 1 241 ? -49.503 49.680 42.879 1.00 52.06 241 PRO A CA 1
ATOM 1875 C C . PRO A 1 241 ? -48.159 49.275 42.208 1.00 52.06 241 PRO A C 1
ATOM 1877 O O . PRO A 1 241 ? -47.142 49.213 42.881 1.00 52.06 241 PRO A O 1
ATOM 1880 N N . ALA A 1 242 ? -47.944 48.965 40.935 1.00 37.56 242 ALA A N 1
ATOM 1881 C CA . ALA A 1 242 ? -48.507 49.279 39.625 1.00 37.56 242 ALA A CA 1
ATOM 1882 C C . ALA A 1 242 ? -47.559 48.513 38.656 1.00 37.56 242 ALA A C 1
ATOM 1884 O O . ALA A 1 242 ? -46.417 48.251 39.012 1.00 37.56 242 ALA A O 1
ATOM 1885 N N . ARG A 1 243 ? -47.820 48.185 37.399 1.00 38.03 243 ARG A N 1
ATOM 1886 C CA . ARG A 1 243 ? -48.910 48.412 36.462 1.00 38.03 243 ARG A CA 1
ATOM 1887 C C . ARG A 1 243 ? -48.441 47.728 35.168 1.00 38.03 243 ARG A C 1
ATOM 1889 O O . ARG A 1 243 ? -47.268 47.836 34.837 1.00 38.03 243 ARG A O 1
ATOM 1896 N N . VAL A 1 244 ? -49.413 47.196 34.426 1.00 41.53 244 VAL A N 1
ATOM 1897 C CA . VAL A 1 244 ? -49.519 47.268 32.953 1.00 41.53 244 VAL A CA 1
ATOM 1898 C C . VAL A 1 244 ? -48.488 46.443 32.169 1.00 41.53 244 VAL A C 1
ATOM 1900 O O . VAL A 1 244 ? -47.292 46.638 32.270 1.00 41.53 244 VAL A O 1
ATOM 1903 N N . GLY A 1 245 ? -48.882 45.535 31.290 1.00 35.84 245 GLY A N 1
ATOM 1904 C CA . GLY A 1 245 ? -50.192 45.280 30.710 1.00 35.84 245 GLY A CA 1
ATOM 1905 C C . GLY A 1 245 ? -49.994 44.687 29.317 1.00 35.84 245 GLY A C 1
ATOM 1906 O O . GLY A 1 245 ? -48.928 44.855 28.742 1.00 35.84 245 GLY A O 1
ATOM 1907 N N . HIS A 1 246 ? -51.040 44.006 28.844 1.00 35.59 246 HIS A N 1
ATOM 1908 C CA . HIS A 1 246 ? -51.443 43.799 27.444 1.00 35.59 246 HIS A CA 1
ATOM 1909 C C . HIS A 1 246 ? -50.357 43.457 26.396 1.00 35.59 246 HIS A C 1
ATOM 1911 O O . HIS A 1 246 ? -49.422 44.197 26.161 1.00 35.59 246 HIS A O 1
ATOM 1917 N N . GLY A 1 247 ? -50.482 42.407 25.596 1.00 33.84 247 GLY A N 1
ATOM 1918 C CA . GLY A 1 247 ? -51.634 41.573 25.321 1.00 33.84 247 GLY A CA 1
ATOM 1919 C C . GLY A 1 247 ? -51.395 40.728 24.068 1.00 33.84 247 GLY A C 1
ATOM 1920 O O . GLY A 1 247 ? -50.370 40.836 23.408 1.00 33.84 247 GLY A O 1
ATOM 1921 N N . THR A 1 248 ? -52.410 39.921 23.769 1.00 33.53 248 THR A N 1
ATOM 1922 C CA . THR A 1 248 ? -52.898 39.578 22.423 1.00 33.53 248 THR A CA 1
ATOM 1923 C C . THR A 1 248 ? -51.940 38.995 21.371 1.00 33.53 248 THR A C 1
ATOM 1925 O O . THR A 1 248 ? -51.195 39.699 20.710 1.00 33.53 248 THR A O 1
ATOM 1928 N N . ALA A 1 249 ? -52.230 37.723 21.075 1.00 34.91 249 ALA A N 1
ATOM 1929 C CA . ALA A 1 249 ? -52.694 37.243 19.768 1.00 34.91 249 ALA A CA 1
ATOM 1930 C C . ALA A 1 249 ? -51.681 36.901 18.653 1.00 34.91 249 ALA A C 1
ATOM 1932 O O . ALA A 1 249 ? -50.949 37.746 18.158 1.00 34.91 249 ALA A O 1
ATOM 1933 N N . ALA A 1 250 ? -51.894 35.677 18.138 1.00 37.25 250 ALA A N 1
ATOM 1934 C CA . ALA A 1 250 ? -51.744 35.247 16.740 1.00 37.25 250 ALA A CA 1
ATOM 1935 C C . ALA A 1 250 ? -50.277 35.067 16.251 1.00 37.25 250 ALA A C 1
ATOM 1937 O O . ALA A 1 250 ? -49.363 35.669 16.780 1.00 37.25 250 ALA A O 1
ATOM 1938 N N . THR A 1 251 ? -49.888 34.228 15.283 1.00 36.91 251 THR A N 1
ATOM 1939 C CA . THR A 1 251 ? -50.563 33.540 14.171 1.00 36.91 251 THR A CA 1
ATOM 1940 C C . THR A 1 251 ? -49.579 32.515 13.546 1.00 36.91 251 THR A C 1
ATOM 1942 O O . THR A 1 251 ? -48.385 32.771 13.572 1.00 36.91 251 THR A O 1
ATOM 1945 N N . ARG A 1 252 ? -50.101 31.442 12.912 1.00 35.75 252 ARG A N 1
ATOM 1946 C CA . ARG A 1 252 ? -49.627 30.701 11.692 1.00 35.75 252 ARG A CA 1
ATOM 1947 C C . ARG A 1 252 ? -48.167 30.191 11.590 1.00 35.75 252 ARG A C 1
ATOM 1949 O O . ARG A 1 252 ? -47.217 30.929 11.754 1.00 35.75 252 ARG A O 1
ATOM 1956 N N . ARG A 1 253 ? -47.939 28.884 11.368 1.00 38.84 253 ARG A N 1
ATOM 1957 C CA . ARG A 1 253 ? -47.986 28.089 10.101 1.00 38.84 253 ARG A CA 1
ATOM 1958 C C . ARG A 1 253 ? -46.968 28.485 9.013 1.00 38.84 253 ARG A C 1
ATOM 1960 O O . ARG A 1 253 ? -47.092 29.567 8.455 1.00 38.84 253 ARG A O 1
ATOM 1967 N N . ASN A 1 254 ? -46.130 27.498 8.652 1.00 36.78 254 ASN A N 1
ATOM 1968 C CA . ASN A 1 254 ? -45.607 27.071 7.325 1.00 36.78 254 ASN A CA 1
ATOM 1969 C C . ASN A 1 254 ? -44.097 26.753 7.419 1.00 36.78 254 ASN A C 1
ATOM 1971 O O . ASN A 1 254 ? -43.337 27.573 7.908 1.00 36.78 254 ASN A O 1
ATOM 1975 N N . ALA A 1 255 ? -43.623 25.518 7.214 1.00 38.22 255 ALA A N 1
ATOM 1976 C CA . ALA A 1 255 ? -43.581 24.680 6.000 1.00 38.22 255 ALA A CA 1
ATOM 1977 C C . ALA A 1 255 ? -42.387 24.980 5.054 1.00 38.22 255 ALA A C 1
ATOM 1979 O O . ALA A 1 255 ? -42.542 25.709 4.086 1.00 38.22 255 ALA A O 1
ATOM 1980 N N . SER A 1 256 ? -41.252 24.307 5.329 1.00 40.81 256 SER A N 1
ATOM 1981 C CA . SER A 1 256 ? -40.422 23.486 4.403 1.00 40.81 256 SER A CA 1
ATOM 1982 C C . SER A 1 256 ? -39.725 24.151 3.167 1.00 40.81 256 SER A C 1
ATOM 1984 O O . SER A 1 256 ? -39.712 25.369 3.080 1.00 40.81 256 SER A O 1
ATOM 1986 N N . PRO A 1 257 ? -39.010 23.404 2.285 1.00 62.12 257 PRO A N 1
ATOM 1987 C CA . PRO A 1 257 ? -37.533 23.349 2.193 1.00 62.12 257 PRO A CA 1
ATOM 1988 C C . PRO A 1 257 ? -36.972 23.746 0.801 1.00 62.12 257 PRO A C 1
ATOM 1990 O O . PRO A 1 257 ? -37.740 23.801 -0.149 1.00 62.12 257 PRO A O 1
ATOM 1993 N N . THR A 1 258 ? -35.648 23.872 0.607 1.00 47.03 258 THR A N 1
ATOM 1994 C CA . THR A 1 258 ? -35.041 23.742 -0.745 1.00 47.03 258 THR A CA 1
ATOM 1995 C C . THR A 1 258 ? -33.536 23.440 -0.754 1.00 47.03 258 THR A C 1
ATOM 1997 O O . THR A 1 258 ? -32.762 23.936 0.059 1.00 47.03 258 THR A O 1
ATOM 2000 N N . ARG A 1 259 ? -33.169 22.596 -1.730 1.00 46.62 259 ARG A N 1
ATOM 2001 C CA . ARG A 1 259 ? -31.837 22.263 -2.263 1.00 46.62 259 ARG A CA 1
ATOM 2002 C C . ARG A 1 259 ? -31.430 23.236 -3.386 1.00 46.62 259 ARG A C 1
ATOM 2004 O O . ARG A 1 259 ? -32.311 23.694 -4.108 1.00 46.62 259 ARG A O 1
ATOM 2011 N N . GLY A 1 260 ? -30.118 23.299 -3.638 1.00 42.97 260 GLY A N 1
ATOM 2012 C CA . GLY A 1 260 ? -29.494 23.389 -4.972 1.00 42.97 260 GLY A CA 1
ATOM 2013 C C . GLY A 1 260 ? -29.089 24.791 -5.437 1.00 42.97 260 GLY A C 1
ATOM 2014 O O . GLY A 1 260 ? -29.585 25.771 -4.879 1.00 42.97 260 GLY A O 1
ATOM 2015 N N . PRO A 1 261 ? -28.252 24.911 -6.484 1.00 53.06 261 PRO A N 1
ATOM 2016 C CA . PRO A 1 261 ? -27.638 23.866 -7.323 1.00 53.06 261 PRO A CA 1
ATOM 2017 C C . PRO A 1 261 ? -26.314 23.294 -6.788 1.00 53.06 261 PRO A C 1
ATOM 2019 O O . PRO A 1 261 ? -25.624 23.989 -6.012 1.00 53.06 261 PRO A O 1
#

Foldseek 3Di:
DDKAWQWKAKCDADCHVPIDGDDRDDDDDDDDPPNCSVVVQVLLCLLLVQDVVLNVQLLACDDPDDDDNPPRGVSCCNGRVQMKMKIKMADPVDRQFIKIWIDGSVDHIWIDTPNHTDPDDNPNSNPDDDQDPCNVVVCVVDPVSVVCVVCSVVVVVVVVVVVVVVVVVVVVVVVVVVCVVVVVVVVVVVVVVVVVVVVVVVVVVVVVVDDPPDPVVVVVVVVVVPDDDDDDDDDDDDDDDDDDDDDDDDDDDDDDDDDDD

Sequence (261 aa):
MTWNIKKLRTSAGYLLDCPVTFHPGLNCVIGARGTCKSTVVETIRFVFDCDTTRVASMLIPPKTEHGPIASHEGLIHETLGAGTARCELTNASDEGAGLLVERDPDSPPRVFRDGIQQVDTADALRRIEIYSQGDLQRIAEQPSKRLALIDKPNEKRVAELALQRAQITEQLTKVGVEIRKRRPELESRRAKIKDFGALQVQLKKLEAERPVLSPNSRRAQSVRRTSPNLRTARNRCGGEPARVGHGTAATRRNASPTRGP

Radius of gyration: 42.49 Å; chains: 1; bounding box: 100×71×96 Å

Secondary structure (DSSP, 8-state):
--EEEEEEEESSGGGTT--EE--SS------STTSSHHHHHHHHHHHHTS-HHHHHHHHSPPPSSSS---TTTTHHHHHHTT--EEEEEEETTEEEEEEEEEE-TTSPPEEEETTEEES--HHHHTT-----TTHHHHHHH-HHHHHHHHHGGGHHHHHHHHHHHHHHHHHHHHHHHHHHHHHHHHHHHHHHHHHHHHHHHHHHHHHHSS----HHHHHHHHHTTS-----------------------------------

pLDDT: mean 75.87, std 19.62, range [32.41, 95.75]